Protein AF-A0A376DR69-F1 (afdb_monomer_lite)

Organism: Chryseobacterium carnipullorum (NCBI:txid1124835)

Structure (mmCIF, N/CA/C/O backbone):
data_AF-A0A376DR69-F1
#
_entry.id   AF-A0A376DR69-F1
#
loop_
_atom_site.group_PDB
_atom_site.id
_atom_site.type_symbol
_atom_site.label_atom_id
_atom_site.label_alt_id
_atom_site.label_comp_id
_atom_site.label_asym_id
_atom_site.label_entity_id
_atom_site.label_seq_id
_atom_site.pdbx_PDB_ins_code
_atom_site.Cartn_x
_atom_site.Cartn_y
_atom_site.Cartn_z
_atom_site.occupancy
_atom_site.B_iso_or_equiv
_atom_site.auth_seq_id
_atom_site.auth_comp_id
_atom_site.auth_asym_id
_atom_site.auth_atom_id
_atom_site.pdbx_PDB_model_num
ATOM 1 N N . MET A 1 1 ? -70.128 20.179 81.264 1.00 44.88 1 MET A N 1
ATOM 2 C CA . MET A 1 1 ? -70.126 19.989 79.796 1.00 44.88 1 MET A CA 1
ATOM 3 C C . MET A 1 1 ? -70.224 21.340 79.099 1.00 44.88 1 MET A C 1
ATOM 5 O O . MET A 1 1 ? -71.316 21.869 78.975 1.00 44.88 1 MET A O 1
ATOM 9 N N . LYS A 1 2 ? -69.084 21.934 78.736 1.00 44.16 2 LYS A N 1
ATOM 10 C CA . LYS A 1 2 ? -68.898 23.010 77.742 1.00 44.16 2 LYS A CA 1
ATOM 11 C C . LYS A 1 2 ? -67.389 23.284 77.696 1.00 44.16 2 LYS A C 1
ATOM 13 O O . LYS A 1 2 ? -66.774 23.325 78.756 1.00 44.16 2 LYS A O 1
ATOM 18 N N . LYS A 1 3 ? -66.844 23.474 76.489 1.00 45.09 3 LYS A N 1
ATOM 19 C CA . LYS A 1 3 ? -65.414 23.575 76.102 1.00 45.09 3 LYS A CA 1
ATOM 20 C C . LYS A 1 3 ? -64.729 22.282 75.627 1.00 45.09 3 LYS A C 1
ATOM 22 O O . LYS A 1 3 ? -63.599 22.003 75.995 1.00 45.09 3 LYS A O 1
ATOM 27 N N . ALA A 1 4 ? -65.382 21.548 74.729 1.00 47.44 4 ALA A N 1
ATOM 28 C CA . ALA A 1 4 ? -64.706 20.605 73.835 1.00 47.44 4 ALA A CA 1
ATOM 29 C C . ALA A 1 4 ? -65.210 20.819 72.401 1.00 47.44 4 ALA A C 1
ATOM 31 O O . ALA A 1 4 ? -65.941 20.001 71.864 1.00 47.44 4 ALA A O 1
ATOM 32 N N . LEU A 1 5 ? -64.904 21.981 71.818 1.00 50.78 5 LEU A N 1
ATOM 33 C CA . LEU A 1 5 ? -65.094 22.238 70.387 1.00 50.78 5 LEU A CA 1
ATOM 34 C C . LEU A 1 5 ? -64.189 23.413 69.981 1.00 50.78 5 LEU A C 1
ATOM 36 O O . LEU A 1 5 ? -64.610 24.563 70.000 1.00 50.78 5 LEU A O 1
ATOM 40 N N . SER A 1 6 ? -62.902 23.148 69.742 1.00 54.09 6 SER A N 1
ATOM 41 C CA . SER A 1 6 ? -61.994 24.130 69.110 1.00 54.09 6 SER A CA 1
ATOM 42 C C . SER A 1 6 ? -60.652 23.549 68.647 1.00 54.09 6 SER A C 1
ATOM 44 O O . SER A 1 6 ? -59.964 24.214 67.884 1.00 54.09 6 SER A O 1
ATOM 46 N N . VAL A 1 7 ? -60.279 22.323 69.025 1.00 48.12 7 VAL A N 1
ATOM 47 C CA . VAL A 1 7 ? -58.963 21.767 68.642 1.00 48.12 7 VAL A CA 1
ATOM 48 C C . VAL A 1 7 ? -59.056 20.762 67.487 1.00 48.12 7 VAL A C 1
ATOM 50 O O . VAL A 1 7 ? -58.112 20.619 66.722 1.00 48.12 7 VAL A O 1
ATOM 53 N N . LEU A 1 8 ? -60.213 20.126 67.271 1.00 46.31 8 LEU A N 1
ATOM 54 C CA . LEU A 1 8 ? -60.339 19.069 66.256 1.00 46.31 8 LEU A CA 1
ATOM 55 C C . LEU A 1 8 ? -60.443 19.596 64.810 1.00 46.31 8 LEU A C 1
ATOM 57 O O . LEU A 1 8 ? -60.149 18.865 63.876 1.00 46.31 8 LEU A O 1
ATOM 61 N N . GLY A 1 9 ? -60.834 20.861 64.617 1.00 45.78 9 GLY A N 1
ATOM 62 C CA . GLY A 1 9 ? -60.992 21.465 63.286 1.00 45.78 9 GLY A CA 1
ATOM 63 C C . GLY A 1 9 ? -59.715 22.071 62.695 1.00 45.78 9 GLY A C 1
ATOM 64 O O . GLY A 1 9 ? -59.635 22.220 61.482 1.00 45.78 9 GLY A O 1
ATOM 65 N N . LEU A 1 10 ? -58.713 22.397 63.522 1.00 42.78 10 LEU A N 1
ATOM 66 C CA . LEU A 1 10 ? -57.446 22.965 63.040 1.00 42.78 10 LEU A CA 1
ATOM 67 C C . LEU A 1 10 ? -56.419 21.881 62.675 1.00 42.78 10 LEU A C 1
ATOM 69 O O . LEU A 1 10 ? -55.609 22.086 61.783 1.00 42.78 10 LEU A O 1
ATOM 73 N N . VAL A 1 11 ? -56.498 20.704 63.305 1.00 44.91 11 VAL A N 1
ATOM 74 C CA . VAL A 1 11 ? -55.555 19.592 63.075 1.00 44.91 11 VAL A CA 1
ATOM 75 C C . VAL A 1 11 ? -55.848 18.837 61.770 1.00 44.91 11 VAL A C 1
ATOM 77 O O . VAL A 1 11 ? -54.960 18.218 61.196 1.00 44.91 11 VAL A O 1
ATOM 80 N N . ILE A 1 12 ? -57.076 18.917 61.245 1.00 46.62 12 ILE A N 1
ATOM 81 C CA . ILE A 1 12 ? -57.440 18.234 59.990 1.00 46.62 12 ILE A CA 1
ATOM 82 C C . ILE A 1 12 ? -56.953 19.012 58.753 1.00 46.62 12 ILE A C 1
ATOM 84 O O . ILE A 1 12 ? -56.760 18.411 57.701 1.00 46.62 12 ILE A O 1
ATOM 88 N N . CYS A 1 13 ? -56.670 20.316 58.865 1.00 42.88 13 CYS A N 1
ATOM 89 C CA . CYS A 1 13 ? -56.178 21.105 57.728 1.00 42.88 13 CYS A CA 1
ATOM 90 C C . CYS A 1 13 ? -54.655 20.981 57.510 1.00 42.88 13 CYS A C 1
ATOM 92 O O . CYS A 1 13 ? -54.187 21.189 56.397 1.00 42.88 13 CYS A O 1
ATOM 94 N N . GLU A 1 14 ? -53.888 20.573 58.528 1.00 43.47 14 GLU A N 1
ATOM 95 C CA . GLU A 1 14 ? -52.453 20.255 58.383 1.00 43.47 14 GLU A CA 1
ATOM 96 C C . GLU A 1 14 ? -52.201 18.810 57.917 1.00 43.47 14 GLU A C 1
ATOM 98 O O . GLU A 1 14 ? -51.089 18.474 57.528 1.00 43.47 14 GLU A O 1
ATOM 103 N N . LEU A 1 15 ? -53.241 17.964 57.869 1.00 39.88 15 LEU A N 1
ATOM 104 C CA . LEU A 1 15 ? -53.184 16.639 57.233 1.00 39.88 15 LEU A CA 1
ATOM 105 C C . LEU A 1 15 ? -53.238 16.697 55.698 1.00 39.88 15 LEU A C 1
ATOM 107 O O . LEU A 1 15 ? -53.065 15.667 55.047 1.00 39.88 15 LEU A O 1
ATOM 111 N N . LEU A 1 16 ? -53.354 17.892 55.109 1.00 41.22 16 LEU A N 1
ATOM 112 C CA . LEU A 1 16 ? -52.817 18.163 53.774 1.00 41.22 16 LEU A CA 1
ATOM 113 C C . LEU A 1 16 ? -51.294 18.305 53.880 1.00 41.22 16 LEU A C 1
ATOM 115 O O . LEU A 1 16 ? -50.711 19.318 53.494 1.00 41.22 16 LEU A O 1
ATOM 119 N N . PHE A 1 17 ? -50.641 17.277 54.426 1.00 45.56 17 PHE A N 1
ATOM 120 C CA . PHE A 1 17 ? -49.225 17.096 54.204 1.00 45.56 17 PHE A CA 1
ATOM 121 C C . PHE A 1 17 ? -49.054 17.047 52.692 1.00 45.56 17 PHE A C 1
ATOM 123 O O . PHE A 1 17 ? -49.593 16.165 52.017 1.00 45.56 17 PHE A O 1
ATOM 130 N N . SER A 1 18 ? -48.316 18.031 52.174 1.00 43.06 18 SER A N 1
ATOM 131 C CA . SER A 1 18 ? -47.441 17.825 51.031 1.00 43.06 18 SER A CA 1
ATOM 132 C C . SER A 1 18 ? -46.954 16.387 51.118 1.00 43.06 18 SER A C 1
ATOM 134 O O . SER A 1 18 ? -46.282 16.021 52.086 1.00 43.06 18 SER A O 1
ATOM 136 N N . GLN A 1 19 ? -47.379 15.541 50.179 1.00 45.00 19 GLN A N 1
ATOM 137 C CA . GLN A 1 19 ? -46.669 14.300 49.953 1.00 45.00 19 GLN A CA 1
ATOM 138 C C . GLN A 1 19 ? -45.289 14.721 49.466 1.00 45.00 19 GLN A C 1
ATOM 140 O O . GLN A 1 19 ? -45.034 14.817 48.267 1.00 45.00 19 GLN A O 1
ATOM 145 N N . ASP A 1 20 ? -44.390 14.962 50.409 1.00 47.44 20 ASP A N 1
ATOM 146 C CA . ASP A 1 20 ? -42.977 14.787 50.180 1.00 47.44 20 ASP A CA 1
ATOM 147 C C . ASP A 1 20 ? -42.827 13.284 49.958 1.00 47.44 20 ASP A C 1
ATOM 149 O O . ASP A 1 20 ? -42.539 12.535 50.885 1.00 47.44 20 ASP A O 1
ATOM 153 N N . ILE A 1 21 ? -43.144 12.805 48.751 1.00 52.94 21 ILE A N 1
ATOM 154 C CA . ILE A 1 21 ? -42.699 11.489 48.316 1.00 52.94 21 ILE A CA 1
ATOM 155 C C . ILE A 1 21 ? -41.188 11.664 48.205 1.00 52.94 21 ILE A C 1
ATOM 157 O O . ILE A 1 21 ? -40.739 12.373 47.294 1.00 52.94 21 ILE A O 1
ATOM 161 N N . PRO A 1 22 ? -40.372 11.079 49.101 1.00 52.78 22 PRO A N 1
ATOM 162 C CA . PRO A 1 22 ? -38.958 11.010 48.833 1.00 52.78 22 PRO A CA 1
ATOM 163 C C . PRO A 1 22 ? -38.845 10.101 47.613 1.00 52.78 22 PRO A C 1
ATOM 165 O O . PRO A 1 22 ? -38.953 8.879 47.716 1.00 52.78 22 PRO A O 1
ATOM 168 N N . PHE A 1 23 ? -38.687 10.689 46.428 1.00 54.19 23 PHE A N 1
ATOM 169 C CA . PHE A 1 23 ? -38.196 9.962 45.272 1.00 54.19 23 PHE A CA 1
ATOM 170 C C . PHE A 1 23 ? -36.774 9.540 45.633 1.00 54.19 23 PHE A C 1
ATOM 172 O O . PHE A 1 23 ? -35.806 10.236 45.320 1.00 54.19 23 PHE A O 1
ATOM 179 N N . ASN A 1 24 ? -36.638 8.423 46.349 1.00 57.06 24 ASN A N 1
ATOM 180 C CA . ASN A 1 24 ? -35.373 7.729 46.476 1.00 57.06 24 ASN A CA 1
ATOM 181 C C . ASN A 1 24 ? -35.037 7.267 45.065 1.00 57.06 24 ASN A C 1
ATOM 183 O O . ASN A 1 24 ? -35.495 6.233 44.590 1.00 57.06 24 ASN A O 1
ATOM 187 N N . LYS A 1 25 ? -34.286 8.119 44.364 1.00 60.59 25 LYS A N 1
ATOM 188 C CA . LYS A 1 25 ? -33.884 7.899 42.979 1.00 60.59 25 LYS A CA 1
ATOM 189 C C . LYS A 1 25 ? -33.036 6.644 42.840 1.00 60.59 25 LYS A C 1
ATOM 191 O O . LYS A 1 25 ? -32.921 6.194 41.717 1.00 60.59 25 LYS A O 1
ATOM 196 N N . LEU A 1 26 ? -32.486 6.103 43.934 1.00 63.38 26 LEU A N 1
ATOM 197 C CA . LEU A 1 26 ? -31.867 4.782 44.012 1.00 63.38 26 LEU A CA 1
ATOM 198 C C . LEU A 1 26 ? -32.821 3.777 44.671 1.00 63.38 26 LEU A C 1
ATOM 200 O O . LEU A 1 26 ? -33.221 3.969 45.821 1.00 63.38 26 LEU A O 1
ATOM 204 N N . TYR A 1 27 ? -33.100 2.676 43.979 1.00 68.06 27 TYR A N 1
ATOM 205 C CA . TYR A 1 27 ? -33.856 1.540 44.503 1.00 68.06 27 TYR A CA 1
ATOM 206 C C . TYR A 1 27 ? -32.994 0.277 44.477 1.00 68.06 27 TYR A C 1
ATOM 208 O O . TYR A 1 27 ? -32.391 -0.012 43.455 1.00 68.06 27 TYR A O 1
ATOM 216 N N . GLY A 1 28 ? -32.902 -0.461 45.585 1.00 63.44 28 GLY A N 1
ATOM 217 C CA . GLY A 1 28 ? -32.038 -1.649 45.688 1.00 63.44 28 GLY A CA 1
ATOM 218 C C . GLY A 1 28 ? -32.749 -2.990 45.492 1.00 63.44 28 GLY A C 1
ATOM 219 O O . GLY A 1 28 ? -32.093 -4.015 45.503 1.00 63.44 28 GLY A O 1
ATOM 220 N N . ASN A 1 29 ? -34.086 -3.037 45.379 1.00 69.31 29 ASN A N 1
ATOM 221 C CA . ASN A 1 29 ? -34.857 -4.299 45.337 1.00 69.31 29 ASN A CA 1
ATOM 222 C C . ASN A 1 29 ? -34.528 -5.300 46.482 1.00 69.31 29 ASN A C 1
ATOM 224 O O . ASN A 1 29 ? -34.745 -6.500 46.344 1.00 69.31 29 ASN A O 1
ATOM 228 N N . GLY A 1 30 ? -34.001 -4.833 47.622 1.00 70.31 30 GLY A N 1
ATOM 229 C CA . GLY A 1 30 ? -33.517 -5.706 48.706 1.00 70.31 30 GLY A CA 1
ATOM 230 C C . GLY A 1 30 ? -32.158 -6.370 48.438 1.00 70.31 30 GLY A C 1
ATOM 231 O O . GLY A 1 30 ? -31.684 -7.136 49.275 1.00 70.31 30 GLY A O 1
ATOM 232 N N . ASP A 1 31 ? -31.521 -6.055 47.313 1.00 61.25 31 ASP A N 1
ATOM 233 C CA . ASP A 1 31 ? -30.155 -6.427 46.977 1.00 61.25 31 ASP A CA 1
ATOM 234 C C . ASP A 1 31 ? -29.178 -5.397 47.585 1.00 61.25 31 ASP A C 1
ATOM 236 O O . ASP A 1 31 ? -29.255 -4.203 47.281 1.00 61.25 31 ASP A O 1
ATOM 240 N N . PRO A 1 32 ? -28.259 -5.817 48.471 1.00 66.69 32 PRO A N 1
ATOM 241 C CA . PRO A 1 32 ? -27.299 -4.908 49.090 1.00 66.69 32 PRO A CA 1
ATOM 242 C C . PRO A 1 32 ? -26.175 -4.453 48.141 1.00 66.69 32 PRO A C 1
ATOM 244 O O . PRO A 1 32 ? -25.386 -3.587 48.520 1.00 66.69 32 PRO A O 1
ATOM 247 N N . ILE A 1 33 ? -26.069 -5.036 46.943 1.00 54.97 33 ILE A N 1
ATOM 248 C CA . ILE A 1 33 ? -24.983 -4.813 45.977 1.00 54.97 33 ILE A CA 1
ATOM 249 C C . ILE A 1 33 ? -25.478 -4.020 44.761 1.00 54.97 33 ILE A C 1
ATOM 251 O O . ILE A 1 33 ? -24.744 -3.176 44.244 1.00 54.97 33 ILE A O 1
ATOM 255 N N . ASN A 1 34 ? -26.713 -4.255 44.315 1.00 57.25 34 ASN A N 1
ATOM 256 C CA . ASN A 1 34 ? -27.239 -3.675 43.079 1.00 57.25 34 ASN A CA 1
ATOM 257 C C . ASN A 1 34 ? -28.310 -2.610 43.354 1.00 57.25 34 ASN A C 1
ATOM 259 O O . ASN A 1 34 ? -29.336 -2.885 43.967 1.00 57.25 34 ASN A O 1
ATOM 263 N N . PHE A 1 35 ? -28.089 -1.392 42.852 1.00 65.38 35 PHE A N 1
ATOM 264 C CA . PHE A 1 35 ? -29.029 -0.276 42.962 1.00 65.38 35 PHE A CA 1
ATOM 265 C C . PHE A 1 35 ? -29.380 0.279 41.581 1.00 65.38 35 PHE A C 1
ATOM 267 O O . PHE A 1 35 ? -28.515 0.458 40.725 1.00 65.38 35 PHE A O 1
ATOM 274 N N . TYR A 1 36 ? -30.651 0.607 41.394 1.00 66.25 36 TYR A N 1
ATOM 275 C CA . TYR A 1 36 ? -31.232 1.083 40.147 1.00 66.25 36 TYR A CA 1
ATOM 276 C C . TYR A 1 36 ? -31.597 2.561 40.274 1.00 66.25 36 TYR A C 1
ATOM 278 O O . TYR A 1 36 ? -32.222 2.963 41.257 1.00 66.25 36 TYR A O 1
ATOM 286 N N . LEU A 1 37 ? -31.219 3.373 39.283 1.00 71.44 37 LEU A N 1
ATOM 287 C CA . LEU A 1 37 ? -31.645 4.768 39.183 1.00 71.44 37 LEU A CA 1
ATOM 288 C C . LEU A 1 37 ? -32.944 4.859 38.378 1.00 71.44 37 LEU A C 1
ATOM 290 O O . LEU A 1 37 ? -32.950 4.357 37.267 1.00 71.44 37 LEU A O 1
ATOM 294 N N . GLY A 1 38 ? -34.001 5.503 38.895 1.00 61.44 38 GLY A N 1
ATOM 295 C CA . GLY A 1 38 ? -35.237 5.776 38.126 1.00 61.44 38 GLY A CA 1
ATOM 296 C C . GLY A 1 38 ? -36.309 4.669 38.105 1.00 61.44 38 GLY A C 1
ATOM 297 O O . GLY A 1 38 ? -37.159 4.664 37.220 1.00 61.44 38 GLY A O 1
ATOM 298 N N . HIS A 1 39 ? -36.290 3.747 39.070 1.00 64.94 39 HIS A N 1
ATOM 299 C CA . HIS A 1 39 ? -37.219 2.612 39.155 1.00 64.94 39 HIS A CA 1
ATOM 300 C C . HIS A 1 39 ? -38.683 3.016 39.442 1.00 64.94 39 HIS A C 1
ATOM 302 O O . HIS A 1 39 ? -38.947 3.797 40.361 1.00 64.94 39 HIS A O 1
ATOM 308 N N . TYR A 1 40 ? -39.633 2.409 38.716 1.00 58.78 40 TYR A N 1
ATOM 309 C CA . TYR A 1 40 ? -41.077 2.458 39.010 1.00 58.78 40 TYR A CA 1
ATOM 310 C C . TYR A 1 40 ? -41.604 1.098 39.513 1.00 58.78 40 TYR A C 1
ATOM 312 O O . TYR A 1 40 ? -41.049 0.062 39.160 1.00 58.78 40 TYR A O 1
ATOM 320 N N . PRO A 1 41 ? -42.697 1.055 40.301 1.00 61.53 41 PRO A N 1
ATOM 321 C CA . PRO A 1 41 ? -43.249 -0.185 40.856 1.00 61.53 41 PRO A CA 1
ATOM 322 C C . PRO A 1 41 ? -44.156 -0.929 39.853 1.00 61.53 41 PRO A C 1
ATOM 324 O O . PRO A 1 41 ? -45.267 -1.338 40.192 1.00 61.53 41 PRO A O 1
ATOM 327 N N . VAL A 1 42 ? -43.718 -1.082 38.601 1.00 60.97 42 VAL A N 1
ATOM 328 C CA . VAL A 1 42 ? -44.386 -1.922 37.594 1.00 60.97 42 VAL A CA 1
ATOM 329 C C . VAL A 1 42 ? -43.390 -2.931 37.019 1.00 60.97 42 VAL A C 1
ATOM 331 O O . VAL A 1 42 ? -42.181 -2.728 37.038 1.00 60.97 42 VAL A O 1
ATOM 334 N N . SER A 1 43 ? -43.874 -4.077 36.543 1.00 54.78 43 SER A N 1
ATOM 335 C CA . SER A 1 43 ? -42.981 -5.113 36.013 1.00 54.78 43 SER A CA 1
ATOM 336 C C . SER A 1 43 ? -42.249 -4.601 34.765 1.00 54.78 43 SER A C 1
ATOM 338 O O . SER A 1 43 ? -42.892 -4.157 33.815 1.00 54.78 43 SER A O 1
ATOM 340 N N . GLY A 1 44 ? -40.912 -4.651 34.777 1.00 54.97 44 GLY A N 1
ATOM 341 C CA . GLY A 1 44 ? -40.062 -4.237 33.655 1.00 54.97 44 GLY A CA 1
ATOM 342 C C . GLY A 1 44 ? -39.642 -2.760 33.629 1.00 54.97 44 GLY A C 1
ATOM 343 O O . GLY A 1 44 ? -39.057 -2.341 32.635 1.00 54.97 44 GLY A O 1
ATOM 344 N N . SER A 1 45 ? -39.903 -1.966 34.676 1.00 53.41 45 SER A N 1
ATOM 345 C CA . SER A 1 45 ? -39.544 -0.532 34.726 1.00 53.41 45 SER A CA 1
ATOM 346 C C . SER A 1 45 ? -38.212 -0.205 35.411 1.00 53.41 45 SER A C 1
ATOM 348 O O . SER A 1 45 ? -38.063 0.864 36.006 1.00 53.41 45 SER A O 1
ATOM 350 N 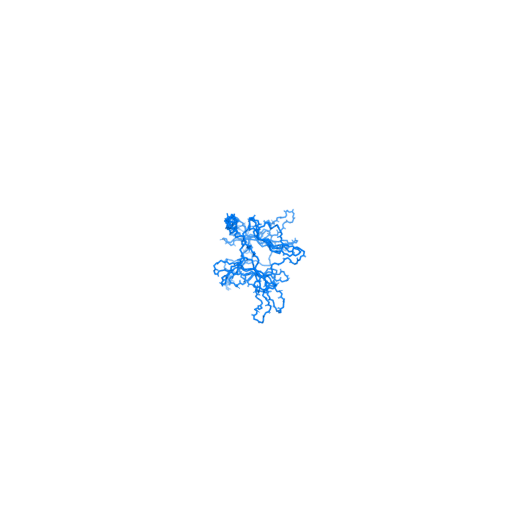N . ASP A 1 46 ? -37.234 -1.101 35.324 1.00 58.84 46 ASP A N 1
ATOM 351 C CA . ASP A 1 46 ? -35.855 -0.775 35.689 1.00 58.84 46 ASP A CA 1
ATOM 352 C C . ASP A 1 46 ? -35.220 0.035 34.542 1.00 58.84 46 ASP A C 1
ATOM 354 O O . ASP A 1 46 ? -35.030 -0.500 33.449 1.00 58.84 46 ASP A O 1
ATOM 358 N N . GLY A 1 47 ? -34.901 1.323 34.741 1.00 58.12 47 GLY A N 1
ATOM 359 C CA . GLY A 1 47 ? -34.337 2.150 33.662 1.00 58.12 47 GLY A CA 1
ATOM 360 C C . GLY A 1 47 ? -33.563 3.396 34.108 1.00 58.12 47 GLY A C 1
ATOM 361 O O . GLY A 1 47 ? -34.114 4.260 34.778 1.00 58.12 47 GLY A O 1
ATOM 362 N N . LEU A 1 48 ? -32.300 3.516 33.668 1.00 63.25 48 LEU A N 1
ATOM 363 C CA . LEU A 1 48 ? -31.436 4.700 33.818 1.00 63.25 48 LEU A CA 1
ATOM 364 C C . LEU A 1 48 ? -31.789 5.776 32.768 1.00 63.25 48 LEU A C 1
ATOM 366 O O . LEU A 1 48 ? -31.583 5.533 31.581 1.00 63.25 48 LEU A O 1
ATOM 370 N N . ASP A 1 49 ? -32.224 6.973 33.188 1.00 53.19 49 ASP A N 1
ATOM 371 C CA . ASP A 1 49 ? -32.478 8.125 32.295 1.00 53.19 49 ASP A CA 1
ATOM 372 C C . ASP A 1 49 ? -31.556 9.319 32.629 1.00 53.19 49 ASP A C 1
ATOM 374 O O . ASP A 1 49 ? -31.592 9.864 33.738 1.00 53.19 49 ASP A O 1
ATOM 378 N N . ILE A 1 50 ? -30.681 9.705 31.688 1.00 62.41 50 ILE A N 1
ATOM 379 C CA . ILE A 1 50 ? -29.601 10.683 31.905 1.00 62.41 50 ILE A CA 1
ATOM 380 C C . ILE A 1 50 ? -29.892 11.997 31.170 1.00 62.41 50 ILE A C 1
ATOM 382 O O . ILE A 1 50 ? -29.563 12.154 29.997 1.00 62.41 50 ILE A O 1
ATOM 386 N N . ASN A 1 51 ? -30.430 12.977 31.902 1.00 51.00 51 ASN A N 1
ATOM 387 C CA . ASN A 1 51 ? -30.653 14.350 31.442 1.00 51.00 51 ASN A CA 1
ATOM 388 C C . ASN A 1 51 ? -29.869 15.338 32.323 1.00 51.00 51 ASN A C 1
ATOM 390 O O . ASN A 1 51 ? -30.257 15.606 33.460 1.00 51.00 51 ASN A O 1
ATOM 394 N N . TRP A 1 52 ? -28.764 15.896 31.816 1.00 44.53 52 TRP A N 1
ATOM 395 C CA . TRP A 1 52 ? -28.046 17.000 32.469 1.00 44.53 52 TRP A CA 1
ATOM 396 C C . TRP A 1 52 ? -27.459 17.954 31.415 1.00 44.53 52 TRP A C 1
ATOM 398 O O . TRP A 1 52 ? -26.748 17.511 30.510 1.00 44.53 52 TRP A O 1
ATOM 408 N N . TYR A 1 53 ? -27.714 19.263 31.560 1.00 48.28 53 TYR A N 1
ATOM 409 C CA . TYR A 1 53 ? -27.127 20.387 30.796 1.00 48.28 53 TYR A CA 1
ATOM 410 C C . TYR A 1 53 ? -25.609 20.530 31.079 1.00 48.28 53 TYR A C 1
ATOM 412 O O . TYR A 1 53 ? -25.150 21.529 31.615 1.00 48.28 53 TYR A O 1
ATOM 420 N N . GLY A 1 54 ? -24.842 19.462 30.855 1.00 58.38 54 GLY A N 1
ATOM 421 C CA . GLY A 1 54 ? -23.462 19.301 31.344 1.00 58.38 54 GLY A CA 1
ATOM 422 C C . GLY A 1 54 ? -22.857 17.912 31.080 1.00 58.38 54 GLY A C 1
ATOM 423 O O . GLY A 1 54 ? -21.646 17.745 31.241 1.00 58.38 54 GLY A O 1
ATOM 424 N N . GLY A 1 55 ? -23.660 16.933 30.628 1.00 66.69 55 GLY A N 1
ATOM 425 C CA . GLY A 1 55 ? -23.182 15.638 30.133 1.00 66.69 55 GLY A CA 1
ATOM 426 C C . GLY A 1 55 ? -23.309 14.444 31.095 1.00 66.69 55 GLY A C 1
ATOM 427 O O . GLY A 1 55 ? -23.885 14.546 32.174 1.00 66.69 55 GLY A O 1
ATOM 428 N N . VAL A 1 56 ? -22.751 13.298 30.694 1.00 81.31 56 VAL A N 1
ATOM 429 C CA . VAL A 1 56 ? -22.724 12.021 31.437 1.00 81.31 56 VAL A CA 1
ATOM 430 C C . VAL A 1 56 ? -21.282 11.665 31.772 1.00 81.31 56 VAL A C 1
ATOM 432 O O . VAL A 1 56 ? -20.428 11.769 30.897 1.00 81.31 56 VAL A O 1
ATOM 435 N N . ARG A 1 57 ? -20.977 11.214 32.998 1.00 75.38 57 ARG A N 1
ATOM 436 C CA . ARG A 1 57 ? -19.622 10.764 33.373 1.00 75.38 57 ARG A CA 1
ATOM 437 C C . ARG A 1 57 ? -19.655 9.482 34.198 1.00 75.38 57 ARG A C 1
ATOM 439 O O . ARG A 1 57 ? -20.257 9.455 35.265 1.00 75.38 57 ARG A O 1
ATOM 446 N N . LEU A 1 58 ? -18.921 8.472 33.748 1.00 84.88 58 LEU A N 1
ATOM 447 C CA . LEU A 1 58 ? -18.595 7.262 34.498 1.00 84.88 58 LEU A CA 1
ATOM 448 C C . LEU A 1 58 ? -17.144 7.382 34.978 1.00 84.88 58 LEU A C 1
ATOM 450 O O . LEU A 1 58 ? -16.224 7.555 34.170 1.00 84.88 58 LEU A O 1
ATOM 454 N N . ARG A 1 59 ? -16.931 7.359 36.297 1.00 76.19 59 ARG A N 1
ATOM 455 C CA . ARG A 1 59 ? -15.628 7.633 36.924 1.00 76.19 59 ARG A CA 1
ATOM 456 C C . ARG A 1 59 ? -15.227 6.512 37.872 1.00 76.19 59 ARG A C 1
ATOM 458 O O . ARG A 1 59 ? -16.078 5.883 38.491 1.00 76.19 59 ARG A O 1
ATOM 465 N N . THR A 1 60 ? -13.926 6.316 38.006 1.00 75.75 60 THR A N 1
ATOM 466 C CA . THR A 1 60 ? -13.300 5.499 39.048 1.00 75.75 60 THR A CA 1
ATOM 467 C C . THR A 1 60 ? -12.617 6.420 40.063 1.00 75.75 60 THR A C 1
ATOM 469 O O . THR A 1 60 ? -12.531 7.635 39.856 1.00 75.75 60 THR A O 1
ATOM 472 N N . SER A 1 61 ? -12.066 5.853 41.140 1.00 75.56 61 SER A N 1
ATOM 473 C CA . SER A 1 61 ? -11.194 6.591 42.070 1.00 75.56 61 SER A CA 1
ATOM 474 C C . SER A 1 61 ? -9.959 7.197 41.388 1.00 75.56 61 SER A C 1
ATOM 476 O O . SER A 1 61 ? -9.374 8.139 41.913 1.00 75.56 61 SER A O 1
ATOM 478 N N . THR A 1 62 ? -9.579 6.686 40.213 1.00 72.19 62 THR A N 1
ATOM 479 C CA . THR A 1 62 ? -8.390 7.094 39.459 1.00 72.19 62 THR A CA 1
ATOM 480 C C . THR A 1 62 ? -8.674 8.079 38.320 1.00 72.19 62 THR A C 1
ATOM 482 O O . THR A 1 62 ? -7.726 8.632 37.768 1.00 72.19 62 THR A O 1
ATOM 485 N N . GLY A 1 63 ? -9.937 8.355 37.959 1.00 71.12 63 GLY A N 1
ATOM 486 C CA . GLY A 1 63 ? -10.242 9.303 36.879 1.00 71.12 63 GLY A CA 1
ATOM 487 C C . GLY A 1 63 ? -11.580 9.098 36.165 1.00 71.12 63 GLY A C 1
ATOM 488 O O . GLY A 1 63 ? -12.478 8.418 36.653 1.00 71.12 63 GLY A O 1
ATOM 489 N N . VAL A 1 64 ? -11.747 9.751 35.007 1.00 78.94 64 VAL A N 1
ATOM 490 C CA . VAL A 1 64 ? -12.912 9.549 34.123 1.00 78.94 64 VAL A CA 1
ATOM 491 C C . VAL A 1 64 ? -12.639 8.349 33.220 1.00 78.94 64 VAL A C 1
ATOM 493 O O . VAL A 1 64 ? -11.685 8.385 32.451 1.00 78.94 64 VAL A O 1
ATOM 496 N N . GLY A 1 65 ? -13.481 7.316 33.294 1.00 82.94 65 GLY A N 1
ATOM 497 C CA . GLY A 1 65 ? -13.420 6.168 32.387 1.00 82.94 65 GLY A CA 1
ATOM 498 C C . GLY A 1 65 ? -14.114 6.470 31.059 1.00 82.94 65 GLY A C 1
ATOM 499 O O . GLY A 1 65 ? -13.500 6.359 30.004 1.00 82.94 65 GLY A O 1
ATOM 500 N N . PHE A 1 66 ? -15.363 6.935 31.121 1.00 91.00 66 PHE A N 1
ATOM 501 C CA . PHE A 1 66 ? -16.168 7.337 29.963 1.00 91.00 66 PHE A CA 1
ATOM 502 C C . PHE A 1 66 ? -16.937 8.621 30.278 1.00 91.00 66 PHE A C 1
ATOM 504 O O . PHE A 1 66 ? -17.451 8.778 31.388 1.00 91.00 66 PHE A O 1
ATOM 511 N N . GLN A 1 67 ? -17.070 9.524 29.309 1.00 88.56 67 GLN A N 1
ATOM 512 C CA . GLN A 1 67 ? -17.975 10.660 29.419 1.00 88.56 67 GLN A CA 1
ATOM 513 C C . GLN A 1 67 ? -18.564 11.126 28.087 1.00 88.56 67 GLN A C 1
ATOM 515 O O . GLN A 1 67 ? -17.913 11.034 27.056 1.00 88.56 67 GLN A O 1
ATOM 520 N N . LEU A 1 68 ? -19.759 11.709 28.142 1.00 89.75 68 LEU A N 1
ATOM 521 C CA . LEU A 1 68 ? -20.383 12.508 27.087 1.00 89.75 68 LEU A CA 1
ATOM 522 C C . LEU A 1 68 ? -20.478 13.949 27.594 1.00 89.75 68 LEU A C 1
ATOM 524 O O . LEU A 1 68 ? -21.031 14.158 28.667 1.00 89.75 68 LEU A O 1
ATOM 528 N N . THR A 1 69 ? -19.945 14.936 26.879 1.00 84.75 69 THR A N 1
ATOM 529 C CA . THR A 1 69 ? -20.014 16.352 27.289 1.00 84.75 69 THR A CA 1
ATOM 530 C C . THR A 1 69 ? -21.302 17.029 26.820 1.00 84.75 69 THR A C 1
ATOM 532 O O . THR A 1 69 ? -21.997 16.522 25.943 1.00 84.75 69 THR A O 1
ATOM 535 N N . GLU A 1 70 ? -21.599 18.217 27.353 1.00 82.38 70 GLU A N 1
ATOM 536 C CA . GLU A 1 70 ? -22.753 19.034 26.933 1.00 82.38 70 GLU A CA 1
ATOM 537 C C . GLU A 1 70 ? -22.737 19.428 25.450 1.00 82.38 70 GLU A C 1
ATOM 539 O O . GLU A 1 70 ? -23.785 19.556 24.829 1.00 82.38 70 GLU A O 1
ATOM 544 N N . ILE A 1 71 ? -21.547 19.559 24.856 1.00 83.75 71 ILE A N 1
ATOM 545 C CA . ILE A 1 71 ? -21.369 19.835 23.423 1.00 83.75 71 ILE A CA 1
ATOM 546 C C . ILE A 1 71 ? -21.391 18.555 22.565 1.00 83.75 71 ILE A C 1
ATOM 548 O O . ILE A 1 71 ? -21.114 18.592 21.361 1.00 83.75 71 ILE A O 1
ATOM 552 N N . GLY A 1 72 ? -21.696 17.407 23.178 1.00 85.62 72 GLY A N 1
ATOM 553 C CA . GLY A 1 72 ? -21.857 16.117 22.513 1.00 85.62 72 GLY A CA 1
ATOM 554 C C . GLY A 1 72 ? -20.550 15.414 22.146 1.00 85.62 72 GLY A C 1
ATOM 555 O O . GLY A 1 72 ? -20.537 14.646 21.188 1.00 85.62 72 GLY A O 1
ATOM 556 N N . ASN A 1 73 ? -19.445 15.697 22.842 1.00 92.06 73 ASN A N 1
ATOM 557 C CA . ASN A 1 73 ? -18.189 14.973 22.637 1.00 92.06 73 ASN A CA 1
ATOM 558 C C . ASN A 1 73 ? -18.125 13.763 23.573 1.00 92.06 73 ASN A C 1
ATOM 560 O O . ASN A 1 73 ? -18.343 13.906 24.776 1.00 92.06 73 ASN A O 1
ATOM 564 N N . VAL A 1 74 ? -17.782 12.595 23.038 1.00 94.81 74 VAL A N 1
ATOM 565 C CA . VAL A 1 74 ? -17.540 11.377 23.813 1.00 94.81 74 VAL A CA 1
ATOM 566 C C . VAL A 1 74 ? -16.048 11.260 24.116 1.00 94.81 74 VAL A C 1
ATOM 568 O O . VAL A 1 74 ? -15.225 11.256 23.206 1.00 94.81 74 VAL A O 1
ATOM 571 N N . GLY A 1 75 ? -15.699 11.169 25.395 1.00 93.00 75 GLY A N 1
ATOM 572 C CA . GLY A 1 75 ? -14.345 10.954 25.886 1.00 93.00 75 GLY A CA 1
ATOM 573 C C . GLY A 1 75 ? -14.202 9.594 26.564 1.00 93.00 75 GLY A C 1
ATOM 574 O O . GLY A 1 75 ? -15.011 9.263 27.429 1.00 93.00 75 GLY A O 1
ATOM 575 N N . ILE A 1 76 ? -13.156 8.837 26.241 1.00 92.94 76 ILE A N 1
ATOM 576 C CA . ILE A 1 76 ? -12.735 7.644 26.995 1.00 92.94 76 ILE A CA 1
ATOM 577 C C . ILE A 1 76 ? -11.355 7.932 27.583 1.00 92.94 76 ILE A C 1
ATOM 579 O O . ILE A 1 76 ? -10.456 8.345 26.858 1.00 92.94 76 ILE A O 1
ATOM 583 N N . GLY A 1 77 ? -11.194 7.796 28.900 1.00 89.44 77 GLY A N 1
ATOM 584 C CA . GLY A 1 77 ? -9.931 8.104 29.589 1.00 89.44 77 GLY A CA 1
ATOM 585 C C . GLY A 1 77 ? -9.530 9.592 29.601 1.00 89.44 77 GLY A C 1
ATOM 586 O O . GLY A 1 77 ? -8.438 9.939 30.045 1.00 89.44 77 GLY A O 1
ATOM 587 N N . THR A 1 78 ? -10.394 10.505 29.133 1.00 88.62 78 THR A N 1
ATOM 588 C CA . THR A 1 78 ? -10.164 11.963 29.145 1.00 88.62 78 THR A CA 1
ATOM 589 C C . THR A 1 78 ? -11.344 12.723 29.736 1.00 88.62 78 THR A C 1
ATOM 591 O O . THR A 1 78 ? -12.500 12.428 29.433 1.00 88.62 78 THR A O 1
ATOM 594 N N . SER A 1 79 ? -11.053 13.743 30.552 1.00 85.75 79 SER A N 1
ATOM 595 C CA . SER A 1 79 ? -12.040 14.688 31.088 1.00 85.75 79 SER A CA 1
ATOM 596 C C . SER A 1 79 ? -12.312 15.885 30.160 1.00 85.75 79 SER A C 1
ATOM 598 O O . SER A 1 79 ? -13.282 16.609 30.393 1.00 85.75 79 SER A O 1
ATOM 600 N N . THR A 1 80 ? -11.544 16.061 29.080 1.00 89.38 80 THR A N 1
ATOM 601 C CA . THR A 1 80 ? -11.632 17.210 28.157 1.00 89.38 80 THR A CA 1
ATOM 602 C C . THR A 1 80 ? -11.530 16.789 26.676 1.00 89.38 80 THR A C 1
ATOM 604 O O . THR A 1 80 ? -10.566 17.149 25.999 1.00 89.38 80 THR A O 1
ATOM 607 N N . PRO A 1 81 ? -12.501 16.017 26.142 1.00 93.56 81 PRO A N 1
ATOM 608 C CA . PRO A 1 81 ? -12.469 15.525 24.769 1.00 93.56 81 PRO A CA 1
ATOM 609 C C . PRO A 1 81 ? -12.499 16.681 23.765 1.00 93.56 81 PRO A C 1
ATOM 611 O O . PRO A 1 81 ? -13.406 17.523 23.795 1.00 93.56 81 PRO A O 1
ATOM 614 N N . LYS A 1 82 ? -11.514 16.716 22.863 1.00 94.31 82 LYS A N 1
ATOM 615 C CA . LYS A 1 82 ? -11.340 17.799 21.877 1.00 94.31 82 LYS A CA 1
ATOM 616 C C . LYS A 1 82 ? -12.129 17.578 20.586 1.00 94.31 82 LYS A C 1
ATOM 618 O O . LYS A 1 82 ? -12.358 18.525 19.840 1.00 94.31 82 LYS A O 1
ATOM 623 N N . THR A 1 83 ? -12.546 16.345 20.324 1.00 94.88 83 THR A N 1
ATOM 624 C CA . THR A 1 83 ? -13.299 15.929 19.133 1.00 94.88 83 THR A CA 1
ATOM 625 C C . THR A 1 83 ? -14.542 15.135 19.541 1.00 94.88 83 THR A C 1
ATOM 627 O O . THR A 1 83 ? -14.749 14.846 20.720 1.00 94.88 83 THR A O 1
ATOM 630 N N . LYS A 1 84 ? -15.398 14.783 18.571 1.00 94.69 84 LYS A N 1
ATOM 631 C CA . LYS A 1 84 ? -16.654 14.059 18.838 1.00 94.69 84 LYS A CA 1
ATOM 632 C C . LYS A 1 84 ? -16.449 12.690 19.487 1.00 94.69 84 LYS A C 1
ATOM 634 O O . LYS A 1 84 ? -17.307 12.267 20.253 1.00 94.69 84 LYS A O 1
ATOM 639 N N . PHE A 1 85 ? -15.318 12.046 19.222 1.00 94.62 85 PHE A N 1
ATOM 640 C CA . PHE A 1 85 ? -14.877 10.834 19.899 1.00 94.62 85 PHE A CA 1
ATOM 641 C C . PHE A 1 85 ? -13.373 10.946 20.168 1.00 94.62 85 PHE A C 1
ATOM 643 O O . PHE A 1 85 ? -12.582 10.999 19.226 1.00 94.62 85 PHE A O 1
ATOM 650 N N . ASP A 1 86 ? -12.998 11.035 21.442 1.00 93.44 86 ASP A N 1
ATOM 651 C CA . ASP A 1 86 ? -11.625 11.248 21.904 1.00 93.44 86 ASP A CA 1
ATOM 652 C C . ASP A 1 86 ? -11.257 10.170 22.934 1.00 93.44 86 ASP A C 1
ATOM 654 O O . ASP A 1 86 ? -11.891 10.051 23.985 1.00 93.44 86 ASP A O 1
ATOM 658 N N . VAL A 1 87 ? -10.245 9.360 22.628 1.00 92.88 87 VAL A N 1
ATOM 659 C CA . VAL A 1 87 ? -9.754 8.296 23.510 1.00 92.88 87 VAL A CA 1
ATOM 660 C C . VAL A 1 87 ? -8.354 8.667 23.980 1.00 92.88 87 VAL A C 1
ATOM 662 O O . VAL A 1 87 ? -7.414 8.721 23.188 1.00 92.88 87 VAL A O 1
ATOM 665 N N . ASN A 1 88 ? -8.205 8.899 25.281 1.00 89.19 88 ASN A N 1
ATOM 666 C CA . ASN A 1 88 ? -6.928 9.171 25.919 1.00 89.19 88 ASN A CA 1
ATOM 667 C C . ASN A 1 88 ? -6.475 7.953 26.724 1.00 89.19 88 ASN A C 1
ATOM 669 O O . ASN A 1 88 ? -7.107 7.557 27.698 1.00 89.19 88 ASN A O 1
ATOM 673 N N . PHE A 1 89 ? -5.344 7.392 26.319 1.00 88.88 89 PHE A N 1
ATOM 674 C CA . PHE A 1 89 ? -4.749 6.201 26.923 1.00 88.88 89 PHE A CA 1
ATOM 675 C C . PHE A 1 89 ? -3.797 6.514 28.090 1.00 88.88 89 PHE A C 1
ATOM 677 O O . PHE A 1 89 ? -3.266 5.602 28.716 1.00 88.88 89 PHE A O 1
ATOM 684 N N . GLY A 1 90 ? -3.536 7.792 28.389 1.00 84.19 90 GLY A N 1
ATOM 685 C CA . GLY A 1 90 ? -2.548 8.175 29.398 1.00 84.19 90 GLY A CA 1
ATOM 686 C C . GLY A 1 90 ? -1.147 7.633 29.074 1.00 84.19 90 GLY A C 1
ATOM 687 O O . GLY A 1 90 ? -0.642 7.836 27.966 1.00 84.19 90 GLY A O 1
ATOM 688 N N . ASN A 1 91 ? -0.536 6.953 30.052 1.00 83.00 91 ASN A N 1
ATOM 689 C CA . ASN A 1 91 ? 0.783 6.312 29.942 1.00 83.00 91 ASN A CA 1
ATOM 690 C C . ASN A 1 91 ? 0.713 4.810 29.590 1.00 83.00 91 ASN A C 1
ATOM 692 O O . ASN A 1 91 ? 1.749 4.151 29.581 1.00 83.00 91 ASN A O 1
ATOM 696 N N . GLU A 1 92 ? -0.478 4.278 29.312 1.00 78.56 92 GLU A N 1
ATOM 697 C CA . GLU A 1 92 ? -0.698 2.871 28.957 1.00 78.56 92 GLU A CA 1
ATOM 698 C C . GLU A 1 92 ? -0.556 2.628 27.441 1.00 78.56 92 GLU A C 1
ATOM 700 O O . GLU A 1 92 ? -0.366 3.559 26.646 1.00 78.56 92 GLU A O 1
ATOM 705 N N . GLU A 1 93 ? -0.676 1.362 27.023 1.00 70.62 93 GLU A N 1
ATOM 706 C CA . GLU A 1 93 ? -0.756 0.980 25.609 1.00 70.62 93 GLU A CA 1
ATOM 707 C C . GLU A 1 93 ? -1.863 1.762 24.882 1.00 70.62 93 GLU A C 1
ATOM 709 O O . GLU A 1 93 ? -3.041 1.733 25.245 1.00 70.62 93 GLU A O 1
ATOM 714 N N . LYS A 1 94 ? -1.482 2.463 23.809 1.00 80.69 94 LYS A N 1
ATOM 715 C CA . LYS A 1 94 ? -2.354 3.402 23.094 1.00 80.69 94 LYS A CA 1
ATOM 716 C C . LYS A 1 94 ? -3.172 2.728 21.994 1.00 80.69 94 LYS A C 1
ATOM 718 O O . LYS A 1 94 ? -3.013 3.065 20.822 1.00 80.69 94 LYS A O 1
ATOM 723 N N . ALA A 1 95 ? -3.996 1.741 22.345 1.00 74.50 95 ALA A N 1
ATOM 724 C CA . ALA A 1 95 ? -4.714 0.933 21.360 1.00 74.50 95 ALA A CA 1
ATOM 725 C C . ALA A 1 95 ? -6.224 0.847 21.619 1.00 74.50 95 ALA A C 1
ATOM 727 O O . ALA A 1 95 ? -6.670 0.425 22.684 1.00 74.50 95 ALA A O 1
ATOM 728 N N . ILE A 1 96 ? -7.020 1.139 20.586 1.00 86.06 96 ILE A N 1
ATOM 729 C CA . ILE A 1 96 ? -8.372 0.580 20.468 1.00 86.06 96 ILE A CA 1
ATOM 730 C C . ILE A 1 96 ? -8.193 -0.827 19.904 1.00 86.06 96 ILE A C 1
ATOM 732 O O . ILE A 1 96 ? -7.846 -0.995 18.735 1.00 86.06 96 ILE A O 1
ATOM 736 N N . ARG A 1 97 ? -8.356 -1.844 20.752 1.00 77.00 97 ARG A N 1
ATOM 737 C CA . ARG A 1 97 ? -8.140 -3.233 20.350 1.00 77.00 97 ARG A CA 1
ATOM 738 C C . ARG A 1 97 ? -9.418 -3.816 19.753 1.00 77.00 97 ARG A C 1
ATOM 740 O O . ARG A 1 97 ? -10.377 -4.088 20.466 1.00 77.00 97 ARG A O 1
ATOM 747 N N . PHE A 1 98 ? -9.374 -4.093 18.458 1.00 80.69 98 PHE A N 1
ATOM 748 C CA . PHE A 1 98 ? -10.226 -5.092 17.822 1.00 80.69 98 PHE A CA 1
ATOM 749 C C . PHE A 1 98 ? -9.463 -6.419 17.906 1.00 80.69 98 PHE A C 1
ATOM 751 O O . PHE A 1 98 ? -8.266 -6.462 17.611 1.00 80.69 98 PHE A O 1
ATOM 758 N N . PHE A 1 99 ? -10.071 -7.494 18.397 1.00 70.00 99 PHE A N 1
ATOM 759 C CA . PHE A 1 99 ? -9.366 -8.766 18.570 1.00 70.00 99 PHE A CA 1
ATOM 760 C C . PHE A 1 99 ? -10.321 -9.934 18.410 1.00 70.00 99 PHE A C 1
ATOM 762 O O . PHE A 1 99 ? -11.332 -10.014 19.105 1.00 70.00 99 PHE A O 1
ATOM 769 N N . GLN A 1 100 ? -9.954 -10.856 17.527 1.00 73.38 100 GLN A N 1
ATOM 770 C CA . GLN A 1 100 ? -10.546 -12.178 17.465 1.00 73.38 100 GLN A CA 1
ATOM 771 C C . GLN A 1 100 ? -9.548 -13.160 18.097 1.00 73.38 100 GLN A C 1
ATOM 773 O O . GLN A 1 100 ? -8.444 -13.308 17.564 1.00 73.38 100 GLN A O 1
ATOM 778 N N . PRO A 1 101 ? -9.884 -13.809 19.229 1.00 69.69 101 PRO A N 1
ATOM 779 C CA . PRO A 1 101 ? -8.998 -14.780 19.860 1.00 69.69 101 PRO A CA 1
ATOM 780 C C . PRO A 1 101 ? -8.680 -15.925 18.909 1.00 69.69 101 PRO A C 1
ATOM 782 O O . PRO A 1 101 ? -9.511 -16.289 18.074 1.00 69.69 101 PRO A O 1
ATOM 785 N N . PHE A 1 102 ? -7.483 -16.502 19.048 1.00 69.06 102 PHE A N 1
ATOM 786 C CA . PHE A 1 102 ? -7.133 -17.713 18.319 1.00 69.06 102 PHE A CA 1
ATOM 787 C C . PHE A 1 102 ? -8.180 -18.799 18.592 1.00 69.06 102 PHE A C 1
ATOM 789 O O . PHE A 1 102 ? -8.402 -19.208 19.730 1.00 69.06 102 PHE A O 1
ATOM 796 N N . ALA A 1 103 ? -8.816 -19.261 17.522 1.00 68.75 103 ALA A N 1
ATOM 797 C CA . ALA A 1 103 ? -9.666 -20.435 17.506 1.00 68.75 103 ALA A CA 1
ATOM 798 C C . ALA A 1 103 ? -9.178 -21.348 16.380 1.00 68.75 103 ALA A C 1
ATOM 800 O O . ALA A 1 103 ? -8.715 -20.860 15.347 1.00 68.75 103 ALA A O 1
ATOM 801 N N . ALA A 1 104 ? -9.336 -22.665 16.537 1.00 69.69 104 ALA A N 1
ATOM 802 C CA . ALA A 1 104 ? -8.965 -23.647 15.511 1.00 69.69 104 ALA A CA 1
ATOM 803 C C . ALA A 1 104 ? -9.643 -23.397 14.143 1.00 69.69 104 ALA A C 1
ATOM 805 O O . ALA A 1 104 ? -9.179 -23.897 13.127 1.00 69.69 104 ALA A O 1
ATOM 806 N N . GLN A 1 105 ? -10.725 -22.611 14.124 1.00 70.88 105 GLN A N 1
ATOM 807 C CA . GLN A 1 105 ? -11.493 -22.233 12.936 1.00 70.88 105 GLN A CA 1
ATOM 808 C C . GLN A 1 105 ? -11.022 -20.922 12.277 1.00 70.88 105 GLN A C 1
ATOM 810 O O . GLN A 1 105 ? -11.510 -20.585 11.203 1.00 70.88 105 GLN A O 1
ATOM 815 N N . ASN A 1 106 ? -10.108 -20.154 12.887 1.00 80.25 106 ASN A N 1
ATOM 816 C CA . ASN A 1 106 ? -9.660 -18.895 12.291 1.00 80.25 106 ASN A CA 1
ATOM 817 C C . ASN A 1 106 ? -8.725 -19.183 11.107 1.00 80.25 106 ASN A C 1
ATOM 819 O O . ASN A 1 106 ? -7.676 -19.807 11.315 1.00 80.25 106 ASN A O 1
ATOM 823 N N . PRO A 1 107 ? -9.037 -18.686 9.899 1.00 85.12 107 PRO A N 1
ATOM 824 C CA . PRO A 1 107 ? -8.177 -18.903 8.751 1.00 85.12 107 PRO A CA 1
ATOM 825 C C . PRO A 1 107 ? -6.789 -18.278 8.969 1.00 85.12 107 PRO A C 1
ATOM 827 O O . PRO A 1 107 ? -6.630 -17.220 9.586 1.00 85.12 107 PRO A O 1
ATOM 830 N N . ILE A 1 108 ? -5.762 -18.996 8.514 1.00 89.69 108 ILE A N 1
ATOM 831 C CA . ILE A 1 108 ? -4.379 -18.512 8.459 1.00 89.69 108 ILE A CA 1
ATOM 832 C C . ILE A 1 108 ? -4.222 -17.684 7.186 1.00 89.69 108 ILE A C 1
ATOM 834 O O . ILE A 1 108 ? -4.920 -17.909 6.197 1.00 89.69 108 ILE A O 1
ATOM 838 N N . ASN A 1 109 ? -3.284 -16.737 7.201 1.00 91.56 109 ASN A N 1
ATOM 839 C CA . ASN A 1 109 ? -2.976 -15.874 6.065 1.00 91.56 109 ASN A CA 1
ATOM 840 C C . ASN A 1 109 ? -4.151 -14.981 5.648 1.00 91.56 109 ASN A C 1
ATOM 842 O O . ASN A 1 109 ? -4.207 -14.471 4.530 1.00 91.56 109 ASN A O 1
ATOM 846 N N . THR A 1 110 ? -5.076 -14.764 6.579 1.00 89.75 110 THR A N 1
ATOM 847 C CA . THR A 1 110 ? -6.191 -13.846 6.432 1.00 89.75 110 THR A CA 1
ATOM 848 C C . THR A 1 110 ? -6.171 -12.791 7.521 1.00 89.75 110 THR A C 1
ATOM 850 O O . THR A 1 110 ? -5.575 -12.958 8.586 1.00 89.75 110 THR A O 1
ATOM 853 N N . LEU A 1 111 ? -6.856 -11.693 7.245 1.00 90.38 111 LEU A N 1
ATOM 854 C CA . LEU A 1 111 ? -7.142 -10.667 8.220 1.00 90.38 111 LEU A CA 1
ATOM 855 C C . LEU A 1 111 ? -8.105 -11.239 9.268 1.00 90.38 111 LEU A C 1
ATOM 857 O O . LEU A 1 111 ? -9.140 -11.796 8.910 1.00 90.38 111 LEU A O 1
ATOM 861 N N . VAL A 1 112 ? -7.731 -11.139 10.543 1.00 88.19 112 VAL A N 1
ATOM 862 C CA . VAL A 1 112 ? -8.502 -11.686 11.685 1.00 88.19 112 VAL A CA 1
ATOM 863 C C . VAL A 1 112 ? -8.912 -10.613 12.691 1.00 88.19 112 VAL A C 1
ATOM 865 O O . VAL A 1 112 ? -9.616 -10.880 13.655 1.00 88.19 112 VAL A O 1
ATOM 868 N N . SER A 1 113 ? -8.440 -9.387 12.501 1.00 89.12 113 SER A N 1
ATOM 869 C CA . SER A 1 113 ? -8.871 -8.232 13.272 1.00 89.12 113 SER A CA 1
ATOM 870 C C . SER A 1 113 ? -8.665 -6.986 12.424 1.00 89.12 113 SER A C 1
ATOM 872 O O . SER A 1 113 ? -7.541 -6.719 11.989 1.00 89.12 113 SER A O 1
ATOM 874 N N . SER A 1 114 ? -9.750 -6.255 12.168 1.00 91.19 114 SER A N 1
ATOM 875 C CA . SER A 1 114 ? -9.754 -5.020 11.388 1.00 91.19 114 SER A CA 1
ATOM 876 C C . SER A 1 114 ? -10.562 -3.919 12.048 1.00 91.19 114 SER A C 1
ATOM 878 O O . SER A 1 114 ? -11.497 -4.153 12.815 1.00 91.19 114 SER A O 1
ATOM 880 N N . LEU A 1 115 ? -10.219 -2.698 11.654 1.00 93.31 115 LEU A N 1
ATOM 881 C CA . LEU A 1 115 ? -11.187 -1.624 11.543 1.00 93.31 115 LEU A CA 1
ATOM 882 C C . LEU A 1 115 ? -11.893 -1.759 10.185 1.00 93.31 115 LEU A C 1
ATOM 884 O O . LEU A 1 115 ? -11.227 -1.747 9.147 1.00 93.31 115 LEU A O 1
ATOM 888 N N . MET A 1 116 ? -13.220 -1.882 10.204 1.00 92.00 116 MET A N 1
ATOM 889 C CA . MET A 1 116 ? -14.052 -2.023 9.008 1.00 92.00 116 MET A CA 1
ATOM 890 C C . MET A 1 116 ? -14.896 -0.764 8.788 1.00 92.00 116 MET A C 1
ATOM 892 O O . MET A 1 116 ? -15.612 -0.320 9.687 1.00 92.00 116 MET A O 1
ATOM 896 N N . PHE A 1 117 ? -14.848 -0.217 7.576 1.00 94.12 117 PHE A N 1
ATOM 897 C CA . PHE A 1 117 ? -15.726 0.855 7.109 1.00 94.12 117 PHE A CA 1
ATOM 898 C C . PHE A 1 117 ? -16.765 0.266 6.161 1.00 94.12 117 PHE A C 1
ATOM 900 O O . PHE A 1 117 ? -16.401 -0.442 5.225 1.00 94.12 117 PHE A O 1
ATOM 907 N N . THR A 1 118 ? -18.046 0.555 6.380 1.00 92.75 118 THR A N 1
ATOM 908 C CA . THR A 1 118 ? -19.149 -0.041 5.612 1.00 92.75 118 THR A CA 1
ATOM 909 C C . THR A 1 118 ? -19.962 1.014 4.866 1.00 92.75 118 THR A C 1
ATOM 911 O O . THR A 1 118 ? -20.178 2.124 5.354 1.00 92.75 118 THR A O 1
ATOM 914 N N . TRP A 1 119 ? -20.424 0.657 3.667 1.00 93.88 119 TRP A N 1
ATOM 915 C CA . TRP A 1 119 ? -21.402 1.418 2.889 1.00 93.88 119 TRP A CA 1
ATOM 916 C C . TRP A 1 119 ? -22.341 0.442 2.172 1.00 93.88 119 TRP A C 1
ATOM 918 O O . TRP A 1 119 ? -21.951 -0.225 1.207 1.00 93.88 119 TRP A O 1
ATOM 928 N N . TYR A 1 120 ? -23.581 0.337 2.660 1.00 93.31 120 TYR A N 1
ATOM 929 C CA . TYR A 1 120 ? -24.510 -0.746 2.311 1.00 93.31 120 TYR A CA 1
ATOM 930 C C . TYR A 1 120 ? -23.845 -2.125 2.473 1.00 93.31 120 TYR A C 1
ATOM 932 O O . TYR A 1 120 ? -23.347 -2.444 3.548 1.00 93.31 120 TYR A O 1
ATOM 940 N N . ASN A 1 121 ? -23.813 -2.924 1.404 1.00 92.19 121 ASN A N 1
ATOM 941 C CA . ASN A 1 121 ? -23.247 -4.272 1.387 1.00 92.19 121 ASN A CA 1
ATOM 942 C C . ASN A 1 121 ? -21.746 -4.289 1.053 1.00 92.19 121 ASN A C 1
ATOM 944 O O . ASN A 1 121 ? -21.188 -5.366 0.862 1.00 92.19 121 ASN A O 1
ATOM 948 N N . ASN A 1 122 ? -21.101 -3.122 0.931 1.00 92.56 122 ASN A N 1
ATOM 949 C CA . ASN A 1 122 ? -19.667 -3.028 0.677 1.00 92.56 122 ASN A CA 1
ATOM 950 C C . ASN A 1 122 ? -18.912 -2.681 1.953 1.00 92.56 122 ASN A C 1
ATOM 952 O O . ASN A 1 122 ? -19.401 -1.912 2.788 1.00 92.56 122 ASN A O 1
ATOM 956 N N . HIS A 1 123 ? -17.691 -3.190 2.056 1.00 93.44 123 HIS A N 1
ATOM 957 C CA . HIS A 1 123 ? -16.797 -2.860 3.149 1.00 93.44 123 HIS A CA 1
ATOM 958 C C . HIS A 1 123 ? -15.343 -2.717 2.702 1.00 93.44 123 HIS A C 1
ATOM 960 O O . HIS A 1 123 ? -14.892 -3.354 1.746 1.00 93.44 123 HIS A O 1
ATOM 966 N N . ALA A 1 124 ? -14.623 -1.857 3.417 1.00 96.44 124 ALA A N 1
ATOM 967 C CA . ALA A 1 124 ? -13.181 -1.710 3.330 1.00 96.44 124 ALA A CA 1
ATOM 968 C C . ALA A 1 124 ? -12.569 -1.943 4.712 1.00 96.44 124 ALA A C 1
ATOM 970 O O . ALA A 1 124 ? -13.044 -1.391 5.707 1.00 96.44 124 ALA A O 1
ATOM 971 N N . ASP A 1 125 ? -11.505 -2.738 4.763 1.00 94.50 125 ASP A N 1
ATOM 972 C CA . ASP A 1 125 ? -10.873 -3.155 6.011 1.00 94.50 125 ASP A CA 1
ATOM 973 C C . ASP A 1 125 ? -9.402 -2.787 6.036 1.00 94.50 125 ASP A C 1
ATOM 975 O O . ASP A 1 125 ? -8.685 -2.951 5.045 1.00 94.50 125 ASP A O 1
ATOM 979 N N . MET A 1 126 ? -8.948 -2.389 7.219 1.00 95.31 126 MET A N 1
ATOM 980 C CA . MET A 1 126 ? -7.536 -2.282 7.563 1.00 95.31 126 MET A CA 1
ATOM 981 C C . MET A 1 126 ? -7.282 -3.102 8.817 1.00 95.31 126 MET A C 1
ATOM 983 O O . MET A 1 126 ? -7.943 -2.883 9.834 1.00 95.31 126 MET A O 1
ATOM 987 N N . GLY A 1 127 ? -6.342 -4.043 8.774 1.00 94.00 127 GLY A N 1
ATOM 988 C CA . GLY A 1 127 ? -6.192 -4.958 9.900 1.00 94.00 127 GLY A CA 1
ATOM 989 C C . GLY A 1 127 ? -5.014 -5.910 9.840 1.00 94.00 127 GLY A C 1
ATOM 990 O O . GLY A 1 127 ? -4.308 -6.016 8.835 1.00 94.00 127 GLY A O 1
ATOM 991 N N . ILE A 1 128 ? -4.807 -6.602 10.957 1.00 93.75 128 ILE A N 1
ATOM 992 C CA . ILE A 1 128 ? -3.706 -7.546 11.123 1.00 93.75 128 ILE A CA 1
ATOM 993 C C . ILE A 1 128 ? -4.008 -8.864 10.419 1.00 93.75 128 ILE A C 1
ATOM 995 O O . ILE A 1 128 ? -5.116 -9.403 10.490 1.00 93.75 128 ILE A O 1
ATOM 999 N N . ILE A 1 129 ? -2.980 -9.396 9.771 1.00 92.88 129 ILE A N 1
ATOM 1000 C CA . ILE A 1 129 ? -2.991 -10.695 9.116 1.00 92.88 129 ILE A CA 1
ATOM 1001 C C . ILE A 1 129 ? -2.312 -11.686 10.046 1.00 92.88 129 ILE A C 1
ATOM 1003 O O . ILE A 1 129 ? -1.158 -11.504 10.449 1.00 92.88 129 ILE A O 1
ATOM 1007 N N . ARG A 1 130 ? -3.039 -12.748 10.370 1.00 89.75 130 ARG A N 1
ATOM 1008 C CA . ARG A 1 130 ? -2.543 -13.812 11.233 1.00 89.75 130 ARG A CA 1
ATOM 1009 C C . ARG A 1 130 ? -1.750 -14.842 10.430 1.00 89.75 130 ARG A C 1
ATOM 1011 O O . ARG A 1 130 ? -2.173 -15.261 9.354 1.00 89.75 130 ARG A O 1
ATOM 1018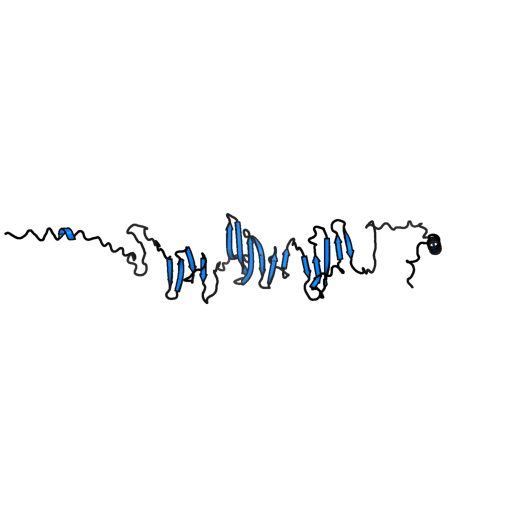 N N . GLY A 1 131 ? -0.611 -15.250 10.975 1.00 88.69 131 GLY A N 1
ATOM 1019 C CA . GLY A 1 131 ? 0.140 -16.419 10.530 1.00 88.69 131 GLY A CA 1
ATOM 1020 C C . GLY A 1 131 ? -0.194 -17.654 11.354 1.00 88.69 131 GLY A C 1
ATOM 1021 O O . GLY A 1 131 ? -1.248 -17.743 11.982 1.00 88.69 131 GLY A O 1
ATOM 1022 N N . ASP A 1 132 ? 0.723 -18.610 11.374 1.00 85.19 132 ASP A N 1
ATOM 1023 C CA . ASP A 1 132 ? 0.589 -19.773 12.244 1.00 85.19 132 ASP A CA 1
ATOM 1024 C C . ASP A 1 132 ? 0.717 -19.373 13.722 1.00 85.19 132 ASP A C 1
ATOM 1026 O O . ASP A 1 132 ? 1.493 -18.478 14.080 1.00 85.19 132 ASP A O 1
ATOM 1030 N N . SER A 1 133 ? -0.051 -20.048 14.585 1.00 82.62 133 SER A N 1
ATOM 1031 C CA . SER A 1 133 ? -0.140 -19.764 16.028 1.00 82.62 133 SER A CA 1
ATOM 1032 C C . SER A 1 133 ? -0.533 -18.301 16.322 1.00 82.62 133 SER A C 1
ATOM 1034 O O . SER A 1 133 ? -1.548 -17.844 15.781 1.00 82.62 133 SER A O 1
ATOM 1036 N N . ASP A 1 134 ? 0.243 -17.592 17.156 1.00 77.12 134 ASP A N 1
ATOM 1037 C CA . ASP A 1 134 ? 0.006 -16.211 17.614 1.00 77.12 134 ASP A CA 1
ATOM 1038 C C . ASP A 1 134 ? 0.781 -15.154 16.802 1.00 77.12 134 ASP A C 1
ATOM 1040 O O . ASP A 1 134 ? 0.884 -13.992 17.197 1.00 77.12 134 ASP A O 1
ATOM 1044 N N . ASN A 1 135 ? 1.355 -15.538 15.658 1.00 87.88 135 ASN A N 1
ATOM 1045 C CA . ASN A 1 135 ? 2.181 -14.632 14.869 1.00 87.88 135 ASN A CA 1
ATOM 1046 C C . ASN A 1 135 ? 1.336 -13.660 14.038 1.00 87.88 135 ASN A C 1
ATOM 1048 O O . ASN A 1 135 ? 0.410 -14.057 13.327 1.00 87.88 135 ASN A O 1
ATOM 1052 N N . ILE A 1 136 ? 1.728 -12.387 14.046 1.00 90.69 136 ILE A N 1
ATOM 1053 C CA . ILE A 1 136 ? 1.269 -11.398 13.066 1.00 90.69 136 ILE A CA 1
ATOM 1054 C C . ILE A 1 136 ? 2.240 -11.432 11.886 1.00 90.69 136 ILE A C 1
ATOM 1056 O O . ILE A 1 136 ? 3.433 -11.182 12.050 1.00 90.69 136 ILE A O 1
ATOM 1060 N N . ILE A 1 137 ? 1.728 -11.732 10.693 1.00 94.69 137 ILE A N 1
ATOM 1061 C CA . ILE A 1 137 ? 2.538 -11.852 9.468 1.00 94.69 137 ILE A CA 1
ATOM 1062 C C . ILE A 1 137 ? 2.294 -10.719 8.477 1.00 94.69 137 ILE A C 1
ATOM 1064 O O . ILE A 1 137 ? 2.893 -10.701 7.403 1.00 94.69 137 ILE A O 1
ATOM 1068 N N . GLY A 1 138 ? 1.429 -9.767 8.820 1.00 95.62 138 GLY A N 1
ATOM 1069 C CA . GLY A 1 138 ? 1.270 -8.573 8.014 1.00 95.62 138 GLY A CA 1
ATOM 1070 C C . GLY A 1 138 ? 0.170 -7.633 8.470 1.00 95.62 138 GLY A C 1
ATOM 1071 O O . GLY A 1 138 ? -0.598 -7.917 9.390 1.00 95.62 138 GLY A O 1
ATOM 1072 N N . LEU A 1 139 ? 0.112 -6.511 7.766 1.00 96.69 139 LEU A N 1
ATOM 1073 C CA . LEU A 1 139 ? -0.967 -5.534 7.791 1.00 96.69 139 LEU A CA 1
ATOM 1074 C C . LEU A 1 139 ? -1.594 -5.509 6.396 1.00 96.69 139 LEU A C 1
ATOM 1076 O O . LEU A 1 139 ? -0.882 -5.333 5.404 1.00 96.69 139 LEU A O 1
ATOM 1080 N N . GLY A 1 140 ? -2.905 -5.718 6.322 1.00 96.56 140 GLY A N 1
ATOM 1081 C CA . GLY A 1 140 ? -3.635 -5.858 5.066 1.00 96.56 140 GLY A CA 1
ATOM 1082 C C . GLY A 1 140 ? -4.692 -4.784 4.866 1.00 96.56 140 GLY A C 1
ATOM 1083 O O . GLY A 1 140 ? -5.311 -4.321 5.825 1.00 96.56 140 GLY A O 1
ATOM 1084 N N . PHE A 1 141 ? -4.917 -4.457 3.596 1.00 97.50 141 PHE A N 1
ATOM 1085 C CA . PHE A 1 141 ? -6.029 -3.643 3.120 1.00 97.50 141 PHE A CA 1
ATOM 1086 C C . PHE A 1 141 ? -6.937 -4.504 2.249 1.00 97.50 141 PHE A C 1
ATOM 1088 O O . PHE A 1 141 ? -6.460 -5.177 1.323 1.00 97.50 141 PHE A O 1
ATOM 1095 N N . ARG A 1 142 ? -8.238 -4.491 2.544 1.00 95.25 142 ARG A N 1
ATOM 1096 C CA . ARG A 1 142 ? -9.229 -5.314 1.840 1.00 95.25 142 ARG A CA 1
ATOM 1097 C C . ARG A 1 142 ? -10.406 -4.501 1.349 1.00 95.25 142 ARG A C 1
ATOM 1099 O O . ARG A 1 142 ? -10.761 -3.494 1.953 1.00 95.25 142 ARG A O 1
ATOM 1106 N N . PHE A 1 143 ? -11.029 -5.009 0.294 1.00 95.44 143 PHE A N 1
ATOM 1107 C CA . PHE A 1 143 ? -12.345 -4.580 -0.162 1.00 95.44 143 PHE A CA 1
ATOM 1108 C C . PHE A 1 143 ? -13.222 -5.812 -0.328 1.00 95.44 143 PHE A C 1
ATOM 1110 O O . PHE A 1 143 ? -12.843 -6.734 -1.050 1.00 95.44 143 PHE A O 1
ATOM 1117 N N . ASN A 1 144 ? -14.380 -5.823 0.330 1.00 92.81 144 ASN A N 1
ATOM 1118 C CA . ASN A 1 144 ? -15.361 -6.908 0.250 1.00 92.81 144 ASN A CA 1
ATOM 1119 C C . ASN A 1 144 ? -14.752 -8.299 0.524 1.00 92.81 144 ASN A C 1
ATOM 1121 O O . ASN A 1 144 ? -15.029 -9.262 -0.183 1.00 92.81 144 ASN A O 1
ATOM 1125 N N . GLY A 1 145 ? -13.858 -8.382 1.517 1.00 89.00 145 GLY A N 1
ATOM 1126 C CA . GLY A 1 145 ? -13.193 -9.619 1.946 1.00 89.00 145 GLY A CA 1
ATOM 1127 C C . GLY A 1 145 ? -11.904 -9.955 1.189 1.00 89.00 145 GLY A C 1
ATOM 1128 O O . GLY A 1 145 ? -11.071 -10.696 1.712 1.00 89.00 145 GLY A O 1
ATOM 1129 N N . GLU A 1 146 ? -11.685 -9.344 0.025 1.00 92.31 146 GLU A N 1
ATOM 1130 C CA . GLU A 1 146 ? -10.532 -9.597 -0.838 1.00 92.31 146 GLU A CA 1
ATOM 1131 C C . GLU A 1 146 ? -9.344 -8.700 -0.482 1.00 92.31 146 GLU A C 1
ATOM 1133 O O . GLU A 1 146 ? -9.451 -7.470 -0.468 1.00 92.31 146 GLU A O 1
ATOM 1138 N N . GLU A 1 147 ? -8.184 -9.309 -0.248 1.00 95.25 147 GLU A N 1
ATOM 1139 C CA . GLU A 1 147 ? -6.931 -8.593 -0.004 1.00 95.25 147 GLU A CA 1
ATOM 1140 C C . GLU A 1 147 ? -6.410 -7.934 -1.282 1.00 95.25 147 GLU A C 1
ATOM 1142 O O . GLU A 1 147 ? -6.310 -8.575 -2.327 1.00 95.25 147 GLU A O 1
ATOM 1147 N N . LYS A 1 148 ? -6.089 -6.636 -1.205 1.00 96.12 148 LYS A N 1
ATOM 1148 C CA . LYS A 1 148 ? -5.551 -5.865 -2.340 1.00 96.12 148 LYS A CA 1
ATOM 1149 C C . LYS A 1 148 ? -4.094 -5.483 -2.144 1.00 96.12 148 LYS A C 1
ATOM 1151 O O . LYS A 1 148 ? -3.312 -5.562 -3.089 1.00 96.12 148 LYS A O 1
ATOM 1156 N N . VAL A 1 149 ? -3.742 -5.091 -0.921 1.00 98.00 149 VAL A N 1
ATOM 1157 C CA . VAL A 1 149 ? -2.385 -4.685 -0.552 1.00 98.00 149 VAL A CA 1
ATOM 1158 C C . VAL A 1 149 ? -2.030 -5.277 0.801 1.00 98.00 149 VAL A C 1
ATOM 1160 O O . VAL A 1 149 ? -2.855 -5.297 1.720 1.00 98.00 149 VAL A O 1
ATOM 1163 N N . ARG A 1 150 ? -0.782 -5.718 0.924 1.00 97.69 150 ARG A N 1
ATOM 1164 C CA . ARG A 1 150 ? -0.208 -6.258 2.153 1.00 97.69 150 ARG A CA 1
ATOM 1165 C C . ARG A 1 150 ? 1.165 -5.658 2.413 1.00 97.69 150 ARG A C 1
ATOM 1167 O O . ARG A 1 150 ? 1.993 -5.572 1.510 1.00 97.69 150 ARG A O 1
ATOM 1174 N N . PHE A 1 151 ? 1.425 -5.365 3.680 1.00 98.38 151 PHE A N 1
ATOM 1175 C CA . PHE A 1 151 ? 2.745 -5.059 4.220 1.00 98.38 151 PHE A CA 1
ATOM 1176 C C . PHE A 1 151 ? 3.184 -6.234 5.086 1.00 98.38 151 PHE A C 1
ATOM 1178 O O . PHE A 1 151 ? 2.439 -6.637 5.981 1.00 98.38 151 PHE A O 1
ATOM 1185 N N . ILE A 1 152 ? 4.374 -6.778 4.836 1.00 97.31 152 ILE A N 1
ATOM 1186 C CA . ILE A 1 152 ? 4.927 -7.878 5.640 1.00 97.31 152 ILE A CA 1
ATOM 1187 C C . ILE A 1 152 ? 6.061 -7.392 6.563 1.00 97.31 152 ILE A C 1
ATOM 1189 O O . ILE A 1 152 ? 6.681 -6.366 6.276 1.00 97.31 152 ILE A O 1
ATOM 1193 N N . PRO A 1 153 ? 6.376 -8.113 7.662 1.00 96.31 153 PRO A N 1
ATOM 1194 C CA . PRO A 1 153 ? 7.335 -7.662 8.678 1.00 96.31 153 PRO A CA 1
ATOM 1195 C C . PRO A 1 153 ? 8.744 -7.307 8.175 1.00 96.31 153 PRO A C 1
ATOM 1197 O O . PRO A 1 153 ? 9.434 -6.521 8.815 1.00 96.31 153 PRO A O 1
ATOM 1200 N N . ASN A 1 154 ? 9.183 -7.837 7.027 1.00 95.81 154 ASN A N 1
ATOM 1201 C CA . ASN A 1 154 ? 10.488 -7.504 6.431 1.00 95.81 154 ASN A CA 1
ATOM 1202 C C . ASN A 1 154 ? 10.497 -6.163 5.650 1.00 95.81 154 ASN A C 1
ATOM 1204 O O . ASN A 1 154 ? 11.513 -5.782 5.054 1.00 95.81 154 ASN A O 1
ATOM 1208 N N . GLY A 1 155 ? 9.364 -5.453 5.632 1.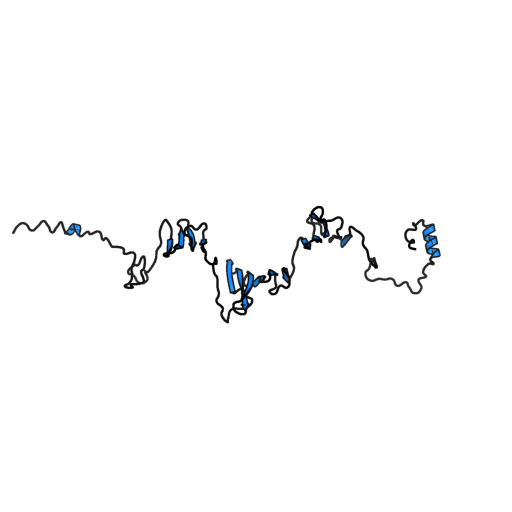00 97.56 155 GLY A N 1
ATOM 1209 C CA . GLY A 1 155 ? 9.186 -4.161 4.976 1.00 97.56 155 GLY A CA 1
ATOM 1210 C C . GLY A 1 155 ? 8.892 -4.233 3.477 1.00 97.56 155 GLY A C 1
ATOM 1211 O O . GLY A 1 155 ? 9.006 -3.209 2.809 1.00 97.56 155 GLY A O 1
ATOM 1212 N N . ASN A 1 156 ? 8.570 -5.408 2.932 1.00 98.62 156 ASN A N 1
ATOM 1213 C CA . ASN A 1 156 ? 8.095 -5.534 1.555 1.00 98.62 156 ASN A CA 1
ATOM 1214 C C . ASN A 1 156 ? 6.587 -5.253 1.464 1.00 98.62 156 ASN A C 1
ATOM 1216 O O . ASN A 1 156 ? 5.826 -5.534 2.399 1.00 98.62 156 ASN A O 1
ATOM 1220 N N . VAL A 1 157 ? 6.168 -4.745 0.307 1.00 98.69 157 VAL A N 1
ATOM 1221 C CA . VAL A 1 157 ? 4.774 -4.461 -0.038 1.00 98.69 157 VAL A CA 1
ATOM 1222 C C . VAL A 1 157 ? 4.361 -5.335 -1.216 1.00 98.69 157 VAL A C 1
ATOM 1224 O O . VAL A 1 157 ? 5.013 -5.317 -2.258 1.00 98.69 157 VAL A O 1
ATOM 1227 N N . GLY A 1 158 ? 3.280 -6.092 -1.043 1.00 98.19 158 GLY A N 1
ATOM 1228 C CA . GLY A 1 158 ? 2.658 -6.881 -2.103 1.00 98.19 158 GLY A CA 1
ATOM 1229 C C . GLY A 1 158 ? 1.367 -6.230 -2.587 1.00 98.19 158 GLY A C 1
ATOM 1230 O O . GLY A 1 158 ? 0.516 -5.877 -1.766 1.00 98.19 158 GLY A O 1
ATOM 1231 N N . ILE A 1 159 ? 1.211 -6.101 -3.905 1.00 98.31 159 ILE A N 1
ATOM 1232 C CA . ILE A 1 159 ? -0.045 -5.734 -4.572 1.00 98.31 159 ILE A CA 1
ATOM 1233 C C . ILE A 1 159 ? -0.448 -6.914 -5.456 1.00 98.31 159 ILE A C 1
ATOM 1235 O O . ILE A 1 159 ? 0.294 -7.309 -6.353 1.00 98.31 159 ILE A O 1
ATOM 1239 N N . GLY A 1 160 ? -1.597 -7.526 -5.162 1.00 95.69 160 GLY A N 1
ATOM 1240 C CA . GLY A 1 160 ? -2.033 -8.751 -5.849 1.00 95.69 160 GLY A CA 1
ATOM 1241 C C . GLY A 1 160 ? -1.223 -10.016 -5.506 1.00 95.69 160 GLY A C 1
ATOM 1242 O O . GLY A 1 160 ? -1.435 -11.056 -6.120 1.00 95.69 160 GLY A O 1
ATOM 1243 N N . THR A 1 161 ? -0.320 -9.960 -4.521 1.00 95.62 161 THR A N 1
ATOM 1244 C CA . THR A 1 161 ? 0.465 -11.105 -4.025 1.00 95.62 161 THR A CA 1
ATOM 1245 C C . THR A 1 161 ? 0.562 -11.094 -2.503 1.00 95.62 161 THR A C 1
ATOM 1247 O O . THR A 1 161 ? 0.664 -10.035 -1.882 1.00 95.62 161 THR A O 1
ATOM 1250 N N . ASN A 1 162 ? 0.554 -12.280 -1.890 1.00 94.31 162 ASN A N 1
ATOM 1251 C CA . ASN A 1 162 ? 0.695 -12.453 -0.443 1.00 94.31 162 ASN A CA 1
ATOM 1252 C C . ASN A 1 162 ? 2.129 -12.826 -0.005 1.00 94.31 162 ASN A C 1
ATOM 1254 O O . ASN A 1 162 ? 2.407 -12.842 1.199 1.00 94.31 162 ASN A O 1
ATOM 1258 N N . THR A 1 163 ? 3.035 -13.068 -0.962 1.00 94.94 163 THR A N 1
ATOM 1259 C CA . THR A 1 163 ? 4.442 -13.457 -0.747 1.00 94.94 163 THR A CA 1
ATOM 1260 C C . THR A 1 163 ? 5.413 -12.569 -1.548 1.00 94.94 163 THR A C 1
ATOM 1262 O O . THR A 1 163 ? 6.139 -13.086 -2.404 1.00 94.94 163 THR A O 1
ATOM 1265 N N . PRO A 1 164 ? 5.446 -11.243 -1.306 1.00 97.94 164 PRO A N 1
ATOM 1266 C CA . PRO A 1 164 ? 6.278 -10.323 -2.082 1.00 97.94 164 PRO A CA 1
ATOM 1267 C C . PRO A 1 164 ? 7.777 -10.628 -1.922 1.00 97.94 164 PRO A C 1
ATOM 1269 O O . PRO A 1 164 ? 8.305 -10.619 -0.803 1.00 97.94 164 PRO A O 1
ATOM 1272 N N . GLN A 1 165 ? 8.473 -10.872 -3.037 1.00 97.56 165 GLN A N 1
ATOM 1273 C CA . GLN A 1 165 ? 9.913 -11.190 -3.056 1.00 97.56 165 GLN A CA 1
ATOM 1274 C C . GLN A 1 165 ? 10.798 -9.935 -3.097 1.00 97.56 165 GLN A C 1
ATOM 1276 O O . GLN A 1 165 ? 11.958 -9.970 -2.686 1.00 97.56 165 GLN A O 1
ATOM 1281 N N . TYR A 1 166 ? 10.237 -8.810 -3.540 1.00 98.00 166 TYR A N 1
ATOM 1282 C CA . TYR A 1 166 ? 10.915 -7.518 -3.646 1.00 98.00 166 TYR A CA 1
ATOM 1283 C C . TYR A 1 166 ? 10.264 -6.473 -2.739 1.00 98.00 166 TYR A C 1
ATOM 1285 O O . TYR A 1 166 ? 9.178 -6.683 -2.200 1.00 98.00 166 TYR A O 1
ATOM 1293 N N . LYS A 1 167 ? 10.928 -5.322 -2.563 1.00 97.38 167 LYS A N 1
ATOM 1294 C CA . LYS A 1 167 ? 10.417 -4.229 -1.715 1.00 97.38 167 LYS A CA 1
ATOM 1295 C C . LYS A 1 167 ? 9.029 -3.753 -2.138 1.00 97.38 167 LYS A C 1
ATOM 1297 O O . LYS A 1 167 ? 8.203 -3.472 -1.276 1.00 97.38 167 LYS A O 1
ATOM 1302 N N . LEU A 1 168 ? 8.785 -3.720 -3.442 1.00 97.94 168 LEU A N 1
ATOM 1303 C CA . LEU A 1 168 ? 7.471 -3.586 -4.047 1.00 97.94 168 LEU A CA 1
ATOM 1304 C C . LEU A 1 168 ? 7.326 -4.725 -5.056 1.00 97.94 168 LEU A C 1
ATOM 1306 O O . LEU A 1 168 ? 8.140 -4.829 -5.971 1.00 97.94 168 LEU A O 1
ATOM 1310 N N . ASP A 1 169 ? 6.326 -5.575 -4.863 1.00 98.44 169 ASP A N 1
ATOM 1311 C CA . ASP A 1 169 ? 6.018 -6.700 -5.743 1.00 98.44 169 ASP A CA 1
ATOM 1312 C C . ASP A 1 169 ? 4.561 -6.576 -6.202 1.00 98.44 169 ASP A C 1
ATOM 1314 O O . ASP A 1 169 ? 3.641 -6.545 -5.377 1.00 98.44 169 ASP A O 1
ATOM 1318 N N . VAL A 1 170 ? 4.363 -6.429 -7.511 1.00 98.06 170 VAL A N 1
ATOM 1319 C CA . VAL A 1 170 ? 3.053 -6.211 -8.132 1.00 98.06 170 VAL A CA 1
ATOM 1320 C C . VAL A 1 170 ? 2.786 -7.361 -9.091 1.00 98.06 170 VAL A C 1
ATOM 1322 O O . VAL A 1 170 ? 3.491 -7.519 -10.086 1.00 98.06 170 VAL A O 1
ATOM 1325 N N . VAL A 1 171 ? 1.750 -8.148 -8.809 1.00 97.50 171 VAL A N 1
ATOM 1326 C CA . VAL A 1 171 ? 1.238 -9.148 -9.753 1.00 97.50 171 VAL A CA 1
ATOM 1327 C C . VAL A 1 171 ? 0.141 -8.496 -10.586 1.00 97.50 171 VAL A C 1
ATOM 1329 O O . VAL A 1 171 ? -0.965 -8.265 -10.100 1.00 97.50 171 VAL A O 1
ATOM 1332 N N . GLY A 1 172 ? 0.466 -8.188 -11.840 1.00 96.06 172 GLY A N 1
ATOM 1333 C CA . GLY A 1 172 ? -0.395 -7.463 -12.774 1.00 96.06 172 GLY A CA 1
ATOM 1334 C C . GLY A 1 172 ? 0.319 -6.251 -13.369 1.00 96.06 172 GLY A C 1
ATOM 1335 O O . GLY A 1 172 ? 1.543 -6.146 -13.299 1.00 96.06 172 GLY A O 1
ATOM 1336 N N . ASP A 1 173 ? -0.457 -5.336 -13.943 1.00 95.62 173 ASP A N 1
ATOM 1337 C CA . ASP A 1 173 ? 0.073 -4.117 -14.550 1.00 95.62 173 ASP A CA 1
ATOM 1338 C C . ASP A 1 173 ? 0.311 -3.027 -13.495 1.00 95.62 173 ASP A C 1
ATOM 1340 O O . ASP A 1 173 ? -0.503 -2.813 -12.594 1.00 95.62 173 ASP A O 1
ATOM 1344 N N . ALA A 1 174 ? 1.414 -2.293 -13.642 1.00 95.44 174 ALA A N 1
ATOM 1345 C CA . ALA A 1 174 ? 1.721 -1.110 -12.849 1.00 95.44 174 ALA A CA 1
ATOM 1346 C C . ALA A 1 174 ? 1.958 0.083 -13.779 1.00 95.44 174 ALA A C 1
ATOM 1348 O O . ALA A 1 174 ? 2.754 0.006 -14.715 1.00 95.44 174 ALA A O 1
ATOM 1349 N N . GLN A 1 175 ? 1.273 1.194 -13.511 1.00 93.12 175 GLN A N 1
ATOM 1350 C CA . GLN A 1 175 ? 1.464 2.438 -14.246 1.00 93.12 175 GLN A CA 1
ATOM 1351 C C . GLN A 1 175 ? 2.384 3.366 -13.455 1.00 93.12 175 GLN A C 1
ATOM 1353 O O . GLN A 1 175 ? 2.081 3.740 -12.322 1.00 93.12 175 GLN A O 1
ATOM 1358 N N . PHE A 1 176 ? 3.481 3.776 -14.086 1.00 91.56 176 PHE A N 1
ATOM 1359 C CA . PHE A 1 176 ? 4.392 4.794 -13.577 1.00 91.56 176 PHE A CA 1
ATOM 1360 C C . PHE A 1 176 ? 4.473 5.924 -14.598 1.00 91.56 176 PHE A C 1
ATOM 1362 O O . PHE A 1 176 ? 4.523 5.656 -15.796 1.00 91.56 176 PHE A O 1
ATOM 1369 N N . GLN A 1 177 ? 4.484 7.171 -14.127 1.00 87.94 177 GLN A N 1
ATOM 1370 C CA . GLN A 1 177 ? 4.831 8.308 -14.984 1.00 87.94 177 GLN A CA 1
ATOM 1371 C C . GLN A 1 177 ? 6.333 8.269 -15.291 1.00 87.94 177 GLN A C 1
ATOM 1373 O O . GLN A 1 177 ? 6.725 8.254 -16.451 1.00 87.94 177 GLN A O 1
ATOM 1378 N N . ASP A 1 178 ? 7.146 8.114 -14.240 1.00 92.38 178 ASP A N 1
ATOM 1379 C CA . ASP A 1 178 ? 8.596 7.956 -14.323 1.00 92.38 178 ASP A CA 1
ATOM 1380 C C . ASP A 1 178 ? 9.073 6.770 -13.482 1.00 92.38 178 ASP A C 1
ATOM 1382 O O . ASP A 1 178 ? 8.550 6.509 -12.394 1.00 92.38 178 ASP A O 1
ATOM 1386 N N . ILE A 1 179 ? 10.125 6.095 -13.952 1.00 94.44 179 ILE A N 1
ATOM 1387 C CA . ILE A 1 179 ? 10.877 5.112 -13.163 1.00 94.44 179 ILE A CA 1
ATOM 1388 C C . ILE A 1 179 ? 12.303 5.629 -12.994 1.00 94.44 179 ILE A C 1
ATOM 1390 O O . ILE A 1 179 ? 13.050 5.776 -13.960 1.00 94.44 179 ILE A O 1
ATOM 1394 N N . ILE A 1 180 ? 12.691 5.887 -11.746 1.00 94.12 180 ILE A N 1
ATOM 1395 C CA . ILE A 1 180 ? 14.024 6.382 -11.397 1.00 94.12 180 ILE A CA 1
ATOM 1396 C C . ILE A 1 180 ? 14.826 5.258 -10.746 1.00 94.12 180 ILE A C 1
ATOM 1398 O O . ILE A 1 180 ? 14.478 4.768 -9.672 1.00 94.12 180 ILE A O 1
ATOM 1402 N N . SER A 1 181 ? 15.957 4.908 -11.354 1.00 93.75 181 SER A N 1
ATOM 1403 C CA . SER A 1 181 ? 17.001 4.143 -10.676 1.00 93.75 181 SER A CA 1
ATOM 1404 C C . SER A 1 181 ? 17.873 5.125 -9.898 1.00 93.75 181 SER A C 1
ATOM 1406 O O . SER A 1 181 ? 18.720 5.791 -10.488 1.00 93.75 181 SER A O 1
ATOM 1408 N N . GLY A 1 182 ? 17.641 5.258 -8.591 1.00 88.00 182 GLY A N 1
ATOM 1409 C CA . GLY A 1 182 ? 18.392 6.170 -7.719 1.00 88.00 182 GLY A CA 1
ATOM 1410 C C . GLY A 1 182 ? 19.811 5.690 -7.367 1.00 88.00 182 GLY A C 1
ATOM 1411 O O . GLY A 1 182 ? 20.182 4.547 -7.619 1.00 88.00 182 GLY A O 1
ATOM 1412 N N . GLY A 1 183 ? 20.608 6.571 -6.751 1.00 88.31 183 GLY A N 1
ATOM 1413 C CA . GLY A 1 183 ? 21.982 6.301 -6.292 1.00 88.31 183 GLY A CA 1
ATOM 1414 C C . GLY A 1 183 ? 23.032 7.198 -6.959 1.00 88.31 183 GLY A C 1
ATOM 1415 O O . GLY A 1 183 ? 22.691 8.153 -7.656 1.00 88.31 183 GLY A O 1
ATOM 1416 N N . THR A 1 184 ? 24.321 6.897 -6.764 1.00 86.81 184 THR A N 1
ATOM 1417 C CA . THR A 1 184 ? 25.431 7.697 -7.327 1.00 86.81 184 THR A CA 1
ATOM 1418 C C . THR A 1 184 ? 25.384 7.769 -8.858 1.00 86.81 184 THR A C 1
ATOM 1420 O O . THR A 1 184 ? 25.677 8.812 -9.432 1.00 86.81 184 THR A O 1
ATOM 1423 N N . ASN A 1 185 ? 24.942 6.691 -9.512 1.00 89.38 185 ASN A N 1
ATOM 1424 C CA . ASN A 1 185 ? 24.771 6.603 -10.964 1.00 89.38 185 ASN A CA 1
ATOM 1425 C C . ASN A 1 185 ? 23.280 6.559 -11.309 1.00 89.38 185 ASN A C 1
ATOM 1427 O O . ASN A 1 185 ? 22.767 5.526 -11.734 1.00 89.38 185 ASN A O 1
ATOM 1431 N N . SER A 1 186 ? 22.574 7.660 -11.054 1.00 95.12 186 SER A N 1
ATOM 1432 C CA . SER A 1 186 ? 21.125 7.704 -11.254 1.00 95.12 186 SER A CA 1
ATOM 1433 C C . SER A 1 186 ? 20.738 7.744 -12.735 1.00 95.12 186 SER A C 1
ATOM 1435 O O . SER A 1 186 ? 21.377 8.443 -13.524 1.00 95.12 186 SER A O 1
ATOM 1437 N N . TRP A 1 187 ? 19.653 7.055 -13.083 1.00 96.31 187 TRP A N 1
ATOM 1438 C CA . TRP A 1 187 ? 19.027 7.069 -14.409 1.00 96.31 187 TRP A CA 1
ATOM 1439 C C . TRP A 1 187 ? 17.517 7.234 -14.285 1.00 96.31 187 TRP A C 1
ATOM 1441 O O . TRP A 1 187 ? 16.928 6.812 -13.286 1.00 96.31 187 TRP A O 1
ATOM 1451 N N . ILE A 1 188 ? 16.902 7.793 -15.323 1.00 95.88 188 ILE A N 1
ATOM 1452 C CA . ILE A 1 188 ? 15.451 7.861 -15.468 1.00 95.88 188 ILE A CA 1
ATOM 1453 C C . ILE A 1 188 ? 14.993 7.130 -16.724 1.00 95.88 188 ILE A C 1
ATOM 1455 O O . ILE A 1 188 ? 15.652 7.182 -17.763 1.00 95.88 188 ILE A O 1
ATOM 1459 N N . PHE A 1 189 ? 13.838 6.490 -16.607 1.00 95.25 189 PHE A N 1
ATOM 1460 C CA . PHE A 1 189 ? 12.936 6.162 -17.697 1.00 95.25 189 PHE A CA 1
ATOM 1461 C C . PHE A 1 189 ? 11.730 7.101 -17.595 1.00 95.25 189 PHE A C 1
ATOM 1463 O O . PHE A 1 189 ? 11.051 7.097 -16.567 1.00 95.25 189 PHE A O 1
ATOM 1470 N N . HIS A 1 190 ? 11.504 7.918 -18.621 1.00 93.62 190 HIS A N 1
ATOM 1471 C CA . HIS A 1 190 ? 10.574 9.047 -18.578 1.00 93.62 190 HIS A CA 1
ATOM 1472 C C . HIS A 1 190 ? 9.658 9.072 -19.801 1.00 93.62 190 HIS A C 1
ATOM 1474 O O . HIS A 1 190 ? 10.131 8.920 -20.933 1.00 93.62 190 HIS A O 1
ATOM 1480 N N . THR A 1 191 ? 8.368 9.324 -19.583 1.00 89.94 191 THR A N 1
ATOM 1481 C CA . THR A 1 191 ? 7.416 9.680 -20.646 1.00 89.94 191 THR A CA 1
ATOM 1482 C C . THR A 1 191 ? 7.071 11.168 -20.533 1.00 89.94 191 THR A C 1
ATOM 1484 O O . THR A 1 191 ? 6.354 11.533 -19.602 1.00 89.94 191 THR A O 1
ATOM 1487 N N . PRO A 1 192 ? 7.571 12.037 -21.434 1.00 84.81 192 PRO A N 1
ATOM 1488 C CA . PRO A 1 192 ? 7.381 13.481 -21.330 1.00 84.81 192 PRO A CA 1
ATOM 1489 C C . PRO A 1 192 ? 5.927 13.940 -21.267 1.00 84.81 192 PRO A C 1
ATOM 1491 O O . PRO A 1 192 ? 5.085 13.496 -22.044 1.00 84.81 192 PRO A O 1
ATOM 1494 N N . ASP A 1 193 ? 5.675 14.949 -20.433 1.00 82.00 193 ASP A N 1
ATOM 1495 C CA . ASP A 1 193 ? 4.343 15.530 -20.200 1.00 82.00 193 ASP A CA 1
ATOM 1496 C C . ASP A 1 193 ? 3.799 16.343 -21.394 1.00 82.00 193 ASP A C 1
ATOM 1498 O O . ASP A 1 193 ? 2.661 16.808 -21.387 1.00 82.00 193 ASP A O 1
ATOM 1502 N N . GLY A 1 194 ? 4.600 16.517 -22.451 1.00 81.12 194 GLY A N 1
ATOM 1503 C CA . GLY A 1 194 ? 4.284 17.328 -23.633 1.00 81.12 194 GLY A CA 1
ATOM 1504 C C . GLY A 1 194 ? 3.252 16.725 -24.596 1.00 81.12 194 GLY A C 1
ATOM 1505 O O . GLY A 1 194 ? 3.160 17.178 -25.734 1.00 81.12 194 GLY A O 1
ATOM 1506 N N . GLY A 1 195 ? 2.521 15.683 -24.191 1.00 77.81 195 GLY A N 1
ATOM 1507 C CA . GLY A 1 195 ? 1.461 15.033 -24.977 1.00 77.81 195 GLY A CA 1
ATOM 1508 C C . GLY A 1 195 ? 1.934 14.199 -26.177 1.00 77.81 195 GLY A C 1
ATOM 1509 O O . GLY A 1 195 ? 1.133 13.476 -26.766 1.00 77.81 195 GLY A O 1
ATOM 1510 N N . GLY A 1 196 ? 3.217 14.268 -26.539 1.00 84.88 196 GLY A N 1
ATOM 1511 C CA . GLY A 1 196 ? 3.826 13.393 -27.538 1.00 84.88 196 GLY A CA 1
ATOM 1512 C C . GLY A 1 196 ? 4.092 12.000 -26.974 1.00 84.88 196 GLY A C 1
ATOM 1513 O O . GLY A 1 196 ? 4.434 11.852 -25.801 1.00 84.88 196 GLY A O 1
ATOM 1514 N N . LYS A 1 197 ? 3.986 10.964 -27.811 1.00 91.25 197 LYS A N 1
ATOM 1515 C CA . LYS A 1 197 ? 4.330 9.596 -27.402 1.00 91.25 197 LYS A CA 1
ATOM 1516 C C . LYS A 1 197 ? 5.838 9.412 -27.459 1.00 91.25 197 LYS A C 1
ATOM 1518 O O . LYS A 1 197 ? 6.355 8.841 -28.410 1.00 91.25 197 LYS A O 1
ATOM 1523 N N . LEU A 1 198 ? 6.556 9.936 -26.475 1.00 91.94 198 LEU A N 1
ATOM 1524 C CA . LEU A 1 198 ? 8.004 9.787 -26.377 1.00 91.94 198 LEU A CA 1
ATOM 1525 C C . LEU A 1 198 ? 8.376 8.942 -25.160 1.00 91.94 198 LEU A C 1
ATOM 1527 O O . LEU A 1 198 ? 7.726 9.000 -24.120 1.00 91.94 198 LEU A O 1
ATOM 1531 N N . MET A 1 199 ? 9.458 8.186 -25.295 1.00 94.38 199 MET A N 1
ATOM 1532 C CA . MET A 1 199 ? 10.101 7.465 -24.202 1.00 94.38 199 MET A CA 1
ATOM 1533 C C . MET A 1 199 ? 11.560 7.893 -24.139 1.00 94.38 199 MET A C 1
ATOM 1535 O O . MET A 1 199 ? 12.283 7.746 -25.126 1.00 94.38 199 MET A O 1
ATOM 1539 N N . HIS A 1 200 ? 11.984 8.446 -23.007 1.00 94.31 200 HIS A N 1
ATOM 1540 C CA . HIS A 1 200 ? 13.336 8.947 -22.788 1.00 94.31 200 HIS A CA 1
ATOM 1541 C C . HIS A 1 200 ? 14.065 8.093 -21.749 1.00 94.31 200 HIS A C 1
ATOM 1543 O O . HIS A 1 200 ? 13.509 7.769 -20.700 1.00 94.31 200 HIS A O 1
ATOM 1549 N N . LEU A 1 201 ? 15.336 7.788 -22.013 1.00 96.00 201 LEU A N 1
ATOM 1550 C CA . LEU A 1 201 ? 16.267 7.233 -21.036 1.00 96.00 201 LEU A CA 1
ATOM 1551 C C . LEU A 1 201 ? 17.461 8.170 -20.910 1.00 96.00 201 LEU A C 1
ATOM 1553 O O . LEU A 1 201 ? 18.157 8.399 -21.900 1.00 96.00 201 LEU A O 1
ATOM 1557 N N . ALA A 1 202 ? 17.707 8.698 -19.712 1.00 96.75 202 ALA A N 1
ATOM 1558 C CA . ALA A 1 202 ? 18.776 9.669 -19.485 1.00 96.75 202 ALA A CA 1
ATOM 1559 C C . ALA A 1 202 ? 19.493 9.444 -18.142 1.00 96.75 202 ALA A C 1
ATOM 1561 O O . ALA A 1 202 ? 18.848 9.092 -17.148 1.00 96.75 202 ALA A O 1
ATOM 1562 N N . PRO A 1 203 ? 20.819 9.663 -18.079 1.00 96.50 203 PRO A N 1
ATOM 1563 C CA . PRO A 1 203 ? 21.546 9.680 -16.821 1.00 96.50 203 PRO A CA 1
ATOM 1564 C C . PRO A 1 203 ? 21.312 11.000 -16.084 1.00 96.50 203 PRO A C 1
ATOM 1566 O O . PRO A 1 203 ? 20.972 12.025 -16.678 1.00 96.50 203 PRO A O 1
ATOM 1569 N N . LYS A 1 204 ? 21.557 11.003 -14.777 1.00 96.12 204 LYS A N 1
ATOM 1570 C CA . LYS A 1 204 ? 21.541 12.229 -13.982 1.00 96.12 204 LYS A CA 1
ATOM 1571 C C . LYS A 1 204 ? 22.786 13.078 -14.245 1.00 96.12 204 LYS A C 1
ATOM 1573 O O . LYS A 1 204 ? 23.914 12.591 -14.164 1.00 96.12 204 LYS A O 1
ATOM 1578 N N . ASN A 1 205 ? 22.589 14.367 -14.486 1.00 94.56 205 ASN A N 1
ATOM 1579 C CA . ASN A 1 205 ? 23.636 15.370 -14.429 1.00 94.56 205 ASN A CA 1
ATOM 1580 C C . ASN A 1 205 ? 23.828 15.821 -12.973 1.00 94.56 205 ASN A C 1
ATOM 1582 O O . ASN A 1 205 ? 23.037 16.567 -12.397 1.00 94.56 205 ASN A O 1
ATOM 1586 N N . VAL A 1 206 ? 24.916 15.364 -12.358 1.00 88.94 206 VAL A N 1
ATOM 1587 C CA . VAL A 1 206 ? 25.232 15.683 -10.957 1.00 88.94 206 VAL A CA 1
ATOM 1588 C C . VAL A 1 206 ? 25.626 17.145 -10.733 1.00 88.94 206 VAL A C 1
ATOM 1590 O O . VAL A 1 206 ? 25.551 17.613 -9.603 1.00 88.94 206 VAL A O 1
ATOM 1593 N N . ALA A 1 207 ? 26.023 17.879 -11.780 1.00 92.31 207 ALA A N 1
ATOM 1594 C CA . ALA A 1 207 ? 26.460 19.269 -11.647 1.00 92.31 207 ALA A CA 1
ATOM 1595 C C . ALA A 1 207 ? 25.289 20.240 -11.434 1.00 92.31 207 ALA A C 1
ATOM 1597 O O . ALA A 1 207 ? 25.450 21.248 -10.752 1.00 92.31 207 ALA A O 1
ATOM 1598 N N . ASN A 1 208 ? 24.118 19.941 -12.004 1.00 92.81 208 ASN A N 1
ATOM 1599 C CA . ASN A 1 208 ? 22.921 20.782 -11.902 1.00 92.81 208 ASN A CA 1
ATOM 1600 C C . ASN A 1 208 ? 21.705 20.054 -11.297 1.00 92.81 208 ASN A C 1
ATOM 1602 O O . ASN A 1 208 ? 20.635 20.648 -11.207 1.00 92.81 208 ASN A O 1
ATOM 1606 N N . ASN A 1 209 ? 21.872 18.801 -10.853 1.00 91.06 209 ASN A N 1
ATOM 1607 C CA . ASN A 1 209 ? 20.833 17.965 -10.245 1.00 91.06 209 ASN A CA 1
ATOM 1608 C C . ASN A 1 209 ? 19.616 17.686 -11.156 1.00 91.06 209 ASN A C 1
ATOM 1610 O O . ASN A 1 209 ? 18.550 17.337 -10.652 1.00 91.06 209 ASN A O 1
ATOM 1614 N N . ASP A 1 210 ? 19.789 17.783 -12.474 1.00 93.44 210 ASP A N 1
ATOM 1615 C CA . ASP A 1 210 ? 18.763 17.496 -13.486 1.00 93.44 210 ASP A CA 1
ATOM 1616 C C . ASP A 1 210 ? 19.129 16.244 -14.307 1.00 93.44 210 ASP A C 1
ATOM 1618 O O . ASP A 1 210 ? 20.209 15.670 -14.143 1.00 93.44 210 ASP A O 1
ATOM 1622 N N . TRP A 1 211 ? 18.247 15.790 -15.191 1.00 95.12 211 TRP A N 1
ATOM 1623 C CA . TRP A 1 211 ? 18.532 14.733 -16.160 1.00 95.12 211 TRP A CA 1
ATOM 1624 C C . TRP A 1 211 ? 19.324 15.285 -17.349 1.00 95.12 211 TRP A C 1
ATOM 1626 O O . TRP A 1 211 ? 19.024 16.345 -17.897 1.00 95.12 211 TRP A O 1
ATOM 1636 N N . ASP A 1 212 ? 20.361 14.565 -17.773 1.00 95.44 212 ASP A N 1
ATOM 1637 C CA . ASP A 1 212 ? 21.197 14.967 -18.902 1.00 95.44 212 ASP A CA 1
ATOM 1638 C C . ASP A 1 212 ? 20.559 14.548 -20.234 1.00 95.44 212 ASP A C 1
ATOM 1640 O O . ASP A 1 212 ? 20.951 13.562 -20.865 1.00 95.44 212 ASP A O 1
ATOM 1644 N N . TRP A 1 213 ? 19.562 15.309 -20.686 1.00 94.12 213 TRP A N 1
ATOM 1645 C CA . TRP A 1 213 ? 18.860 15.040 -21.948 1.00 94.12 213 TRP A CA 1
ATOM 1646 C C . TRP A 1 213 ? 19.783 15.084 -23.177 1.00 94.12 213 TRP A C 1
ATOM 1648 O O . TRP A 1 213 ? 19.505 14.447 -24.197 1.00 94.12 213 TRP A O 1
ATOM 1658 N N . SER A 1 214 ? 20.933 15.764 -23.071 1.00 93.94 214 SER A N 1
ATOM 1659 C CA . SER A 1 214 ? 21.962 15.787 -24.120 1.00 93.94 214 SER A CA 1
ATOM 1660 C C . SER A 1 214 ? 22.679 14.445 -24.303 1.00 93.94 214 SER A C 1
ATOM 1662 O O . SER A 1 214 ? 23.427 14.284 -25.262 1.00 93.94 214 SER A O 1
ATOM 1664 N N . LYS A 1 215 ? 22.439 13.478 -23.411 1.00 95.56 215 LYS A N 1
ATOM 1665 C CA . LYS A 1 215 ? 22.964 12.105 -23.465 1.00 95.56 215 LYS A CA 1
ATOM 1666 C C . LYS A 1 215 ? 21.851 11.055 -23.517 1.00 95.56 215 LYS A C 1
ATOM 1668 O O . LYS A 1 215 ? 22.093 9.888 -23.216 1.00 95.56 215 LYS A O 1
ATOM 1673 N N . ALA A 1 216 ? 20.626 11.466 -23.842 1.00 96.19 216 ALA A N 1
ATOM 1674 C CA . ALA A 1 216 ? 19.473 10.583 -23.822 1.00 96.19 216 ALA A CA 1
ATOM 1675 C C . ALA A 1 216 ? 19.412 9.632 -25.029 1.00 96.19 216 ALA A C 1
ATOM 1677 O O . ALA A 1 216 ? 19.847 9.957 -26.139 1.00 96.19 216 ALA A O 1
ATOM 1678 N N . LEU A 1 217 ? 18.783 8.482 -24.801 1.00 96.94 217 LEU A N 1
ATOM 1679 C CA . LEU A 1 217 ? 18.127 7.690 -25.838 1.00 96.94 217 LEU A CA 1
ATOM 1680 C C . LEU A 1 217 ? 16.637 8.045 -25.836 1.00 96.94 217 LEU A C 1
ATOM 1682 O O . LEU A 1 217 ? 16.008 8.047 -24.779 1.00 96.94 217 LEU A O 1
ATOM 1686 N N . ILE A 1 218 ? 16.077 8.335 -27.007 1.00 95.44 218 ILE A N 1
ATOM 1687 C CA . ILE A 1 218 ? 14.687 8.764 -27.173 1.00 95.44 218 ILE A CA 1
ATOM 1688 C C . ILE A 1 218 ? 14.021 7.897 -28.239 1.00 95.44 218 ILE A C 1
ATOM 1690 O O . ILE A 1 218 ? 14.568 7.751 -29.329 1.00 95.44 218 ILE A O 1
ATOM 1694 N N . ILE A 1 219 ? 12.837 7.358 -27.951 1.00 95.88 219 ILE A N 1
ATOM 1695 C CA . ILE A 1 219 ? 11.998 6.644 -28.925 1.00 95.88 219 ILE A CA 1
ATOM 1696 C C . ILE A 1 219 ? 10.684 7.398 -29.101 1.00 95.88 219 ILE A C 1
ATOM 1698 O O . ILE A 1 219 ? 10.025 7.741 -28.121 1.00 95.88 219 ILE A O 1
ATOM 1702 N N . ASN A 1 220 ? 10.304 7.637 -30.352 1.00 94.81 220 ASN A N 1
ATOM 1703 C CA . ASN A 1 220 ? 9.029 8.218 -30.729 1.00 94.81 220 ASN A CA 1
ATOM 1704 C C . ASN A 1 220 ? 8.027 7.103 -31.043 1.00 94.81 220 ASN A C 1
ATOM 1706 O O . ASN A 1 220 ? 8.152 6.398 -32.036 1.00 94.81 220 ASN A O 1
ATOM 1710 N N . GLY A 1 221 ? 7.026 6.941 -30.189 1.00 93.94 221 GLY A N 1
ATOM 1711 C CA . GLY A 1 221 ? 5.960 5.955 -30.309 1.00 93.94 221 GLY A CA 1
ATOM 1712 C C . GLY A 1 221 ? 4.919 6.251 -31.391 1.00 93.94 221 GLY A C 1
ATOM 1713 O O . GLY A 1 221 ? 4.134 5.360 -31.697 1.00 93.94 221 GLY A O 1
ATOM 1714 N N . ASP A 1 222 ? 4.892 7.447 -31.991 1.00 94.00 222 ASP A N 1
ATOM 1715 C CA . ASP A 1 222 ? 3.976 7.745 -33.104 1.00 94.00 222 ASP A CA 1
ATOM 1716 C C . ASP A 1 222 ? 4.507 7.235 -34.451 1.00 94.00 222 ASP A C 1
ATOM 1718 O O . ASP A 1 222 ? 3.722 6.831 -35.306 1.00 94.00 222 ASP A O 1
ATOM 1722 N N . ASN A 1 223 ? 5.828 7.230 -34.655 1.00 94.44 223 ASN A N 1
ATOM 1723 C CA . ASN A 1 223 ? 6.450 6.797 -35.917 1.00 94.44 223 ASN A CA 1
ATOM 1724 C C . ASN A 1 223 ? 7.532 5.714 -35.763 1.00 94.44 223 ASN A C 1
ATOM 1726 O O . ASN A 1 223 ? 8.056 5.238 -36.765 1.00 94.44 223 ASN A O 1
ATOM 1730 N N . GLY A 1 224 ? 7.868 5.321 -34.535 1.00 93.25 224 GLY A N 1
ATOM 1731 C CA . GLY A 1 224 ? 8.893 4.323 -34.228 1.00 93.25 224 GLY A CA 1
ATOM 1732 C C . GLY A 1 224 ? 10.337 4.821 -34.345 1.00 93.25 224 GLY A C 1
ATOM 1733 O O . GLY A 1 224 ? 11.260 4.025 -34.171 1.00 93.25 224 GLY A O 1
ATOM 1734 N N . ASN A 1 225 ? 10.569 6.106 -34.635 1.00 95.19 225 ASN A N 1
ATOM 1735 C CA . ASN A 1 225 ? 11.923 6.636 -34.790 1.00 95.19 225 ASN A CA 1
ATOM 1736 C C . ASN A 1 225 ? 12.663 6.662 -33.450 1.00 95.19 225 ASN A C 1
ATOM 1738 O O . ASN A 1 225 ? 12.091 7.017 -32.420 1.00 95.19 225 ASN A O 1
ATOM 1742 N N . ALA A 1 226 ? 13.961 6.371 -33.481 1.00 95.62 226 ALA A N 1
ATOM 1743 C CA . ALA A 1 226 ? 14.836 6.470 -32.321 1.00 95.62 226 ALA A CA 1
ATOM 1744 C C . ALA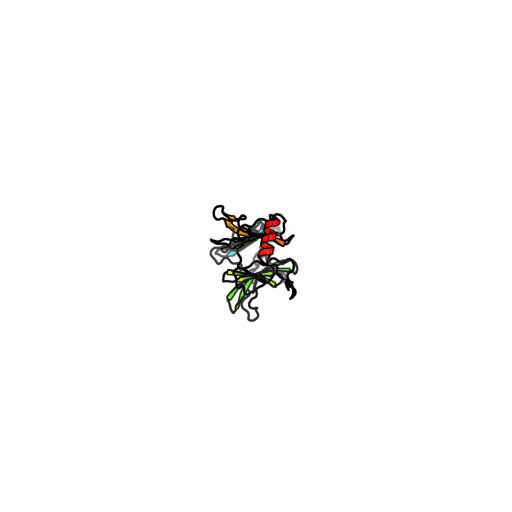 A 1 226 ? 15.941 7.511 -32.551 1.00 95.62 226 ALA A C 1
ATOM 1746 O O . ALA A 1 226 ? 16.503 7.607 -33.643 1.00 95.62 226 ALA A O 1
ATOM 1747 N N . LEU A 1 227 ? 16.267 8.268 -31.506 1.00 94.94 227 LEU A N 1
ATOM 1748 C CA . LEU A 1 227 ? 17.367 9.224 -31.455 1.00 94.94 227 LEU A CA 1
ATOM 1749 C C . LEU A 1 227 ? 18.313 8.829 -30.319 1.00 94.94 227 LEU A C 1
ATOM 1751 O O . LEU A 1 227 ? 17.891 8.715 -29.171 1.00 94.94 227 LEU A O 1
ATOM 1755 N N . LEU A 1 228 ? 19.596 8.663 -30.637 1.00 96.69 228 LEU A N 1
ATOM 1756 C CA . LEU A 1 228 ? 20.666 8.517 -29.654 1.00 96.69 228 LEU A CA 1
ATOM 1757 C C . LEU A 1 228 ? 21.528 9.777 -29.658 1.00 96.69 228 LEU A C 1
ATOM 1759 O O . LEU A 1 228 ? 22.208 10.060 -30.648 1.00 96.69 228 LEU A O 1
ATOM 1763 N N . ASN A 1 229 ? 21.565 10.488 -28.534 1.00 96.31 229 ASN A N 1
ATOM 1764 C CA . ASN A 1 229 ? 22.490 11.599 -28.358 1.00 96.31 229 ASN A CA 1
ATOM 1765 C C . ASN A 1 229 ? 23.853 11.070 -27.886 1.00 96.31 229 ASN A C 1
ATOM 1767 O O . ASN A 1 229 ? 24.129 10.960 -26.692 1.00 96.31 229 ASN A O 1
ATOM 1771 N N . GLY A 1 230 ? 24.705 10.693 -28.841 1.00 94.62 230 GLY A N 1
ATOM 1772 C CA . GLY A 1 230 ? 26.031 10.152 -28.558 1.00 94.62 230 GLY A CA 1
ATOM 1773 C C . GLY A 1 230 ? 26.600 9.329 -29.708 1.00 94.62 230 GLY A C 1
ATOM 1774 O O . GLY A 1 230 ? 26.206 9.474 -30.863 1.00 94.62 230 GLY A O 1
ATOM 1775 N N . LYS A 1 231 ? 27.557 8.457 -29.385 1.00 95.19 231 LYS A N 1
ATOM 1776 C CA . LYS A 1 231 ? 28.110 7.481 -30.330 1.00 95.19 231 LYS A CA 1
ATOM 1777 C C . LYS A 1 231 ? 27.398 6.144 -30.146 1.00 95.19 231 LYS A C 1
ATOM 1779 O O . LYS A 1 231 ? 27.209 5.707 -29.016 1.00 95.19 231 LYS A O 1
ATOM 1784 N N . PHE A 1 232 ? 27.054 5.494 -31.252 1.00 94.38 232 PHE A N 1
ATOM 1785 C CA . PHE A 1 232 ? 26.604 4.106 -31.270 1.00 94.38 232 PHE A CA 1
ATOM 1786 C C . PHE A 1 232 ? 27.776 3.222 -31.699 1.00 94.38 232 PHE A C 1
ATOM 1788 O O . PHE A 1 232 ? 28.302 3.393 -32.799 1.00 94.38 232 PHE A O 1
ATOM 1795 N N . GLU A 1 233 ? 28.205 2.313 -30.827 1.00 95.56 233 GLU A N 1
ATOM 1796 C CA . GLU A 1 233 ? 29.255 1.338 -31.117 1.00 95.56 233 GLU A CA 1
ATOM 1797 C C . GLU A 1 233 ? 28.649 -0.064 -31.121 1.00 95.56 233 GLU A C 1
ATOM 1799 O O . GLU A 1 233 ? 27.948 -0.458 -30.189 1.00 95.56 233 GLU A O 1
ATOM 1804 N N . ALA A 1 234 ? 28.912 -0.814 -32.185 1.00 95.00 234 ALA A N 1
ATOM 1805 C CA . ALA A 1 234 ? 28.416 -2.167 -32.364 1.00 95.00 234 ALA A CA 1
ATOM 1806 C C . ALA A 1 234 ? 29.469 -3.000 -33.092 1.00 95.00 234 ALA A C 1
ATOM 1808 O O . ALA A 1 234 ? 30.217 -2.483 -33.921 1.00 95.00 234 ALA A O 1
ATOM 1809 N N . LYS A 1 235 ? 29.507 -4.305 -32.806 1.00 96.38 235 LYS A N 1
ATOM 1810 C CA . LYS A 1 235 ? 30.370 -5.242 -33.542 1.00 96.38 235 LYS A CA 1
ATOM 1811 C C . LYS A 1 235 ? 29.938 -5.387 -35.005 1.00 96.38 235 LYS A C 1
ATOM 1813 O O . LYS A 1 235 ? 30.783 -5.531 -35.876 1.00 96.38 235 LYS A O 1
ATOM 1818 N N . GLU A 1 236 ? 28.635 -5.332 -35.260 1.00 93.94 236 GLU A N 1
ATOM 1819 C CA . GLU A 1 236 ? 28.032 -5.377 -36.590 1.00 93.94 236 GLU A CA 1
ATOM 1820 C C . GLU A 1 236 ? 26.739 -4.552 -36.575 1.00 93.94 236 GLU A C 1
ATOM 1822 O O . GLU A 1 236 ? 26.006 -4.561 -35.583 1.00 93.94 236 GLU A O 1
ATOM 1827 N N . VAL A 1 237 ? 26.454 -3.849 -37.673 1.00 90.06 237 VAL A N 1
ATOM 1828 C CA . VAL A 1 237 ? 25.175 -3.167 -37.896 1.0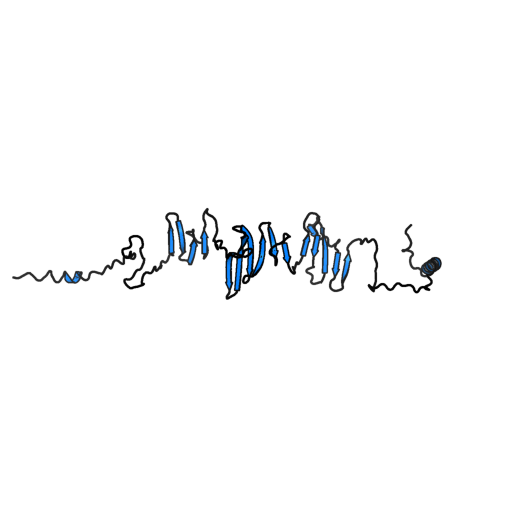0 90.06 237 VAL A CA 1
ATOM 1829 C C . VAL A 1 237 ? 24.623 -3.620 -39.237 1.00 90.06 237 VAL A C 1
ATOM 1831 O O . VAL A 1 237 ? 25.189 -3.317 -40.286 1.00 90.06 237 VAL A O 1
ATOM 1834 N N . LYS A 1 238 ? 23.491 -4.319 -39.201 1.00 84.94 238 LYS A N 1
ATOM 1835 C CA . LYS A 1 238 ? 22.749 -4.722 -40.393 1.00 84.94 238 LYS A CA 1
ATOM 1836 C C . LYS A 1 238 ? 21.521 -3.830 -40.542 1.00 84.94 238 LYS A C 1
ATOM 1838 O O . LYS A 1 238 ? 20.640 -3.844 -39.688 1.00 84.94 238 LYS A O 1
ATOM 1843 N N . VAL A 1 239 ? 21.465 -3.062 -41.629 1.00 85.94 239 VAL A N 1
ATOM 1844 C CA . VAL A 1 239 ? 20.329 -2.190 -41.962 1.00 85.94 239 VAL A CA 1
ATOM 1845 C C . VAL A 1 239 ? 19.573 -2.810 -43.130 1.00 85.94 239 VAL A C 1
ATOM 1847 O O . VAL A 1 239 ? 20.127 -2.959 -44.217 1.00 85.94 239 VAL A O 1
ATOM 1850 N N . THR A 1 240 ? 18.316 -3.191 -42.912 1.00 76.88 240 THR A N 1
ATOM 1851 C CA . THR A 1 240 ? 17.466 -3.833 -43.926 1.00 76.88 240 THR A CA 1
ATOM 1852 C C . THR A 1 240 ? 16.083 -3.207 -43.947 1.00 76.88 240 THR A C 1
ATOM 1854 O O . THR A 1 240 ? 15.526 -2.916 -42.893 1.00 76.88 240 THR A O 1
ATOM 1857 N N . LEU A 1 241 ? 15.501 -3.077 -45.140 1.00 77.50 241 LEU A N 1
ATOM 1858 C CA . LEU A 1 241 ? 14.102 -2.671 -45.313 1.00 77.50 241 LEU A CA 1
ATOM 1859 C C . LEU A 1 241 ? 13.130 -3.867 -45.223 1.00 77.50 241 LEU A C 1
ATOM 1861 O O . LEU A 1 241 ? 11.935 -3.666 -45.038 1.00 77.50 241 LEU A O 1
ATOM 1865 N N . THR A 1 242 ? 13.639 -5.104 -45.315 1.00 74.12 242 THR A N 1
ATOM 1866 C CA . THR A 1 242 ? 12.882 -6.363 -45.213 1.00 74.12 242 THR A CA 1
ATOM 1867 C C . THR A 1 242 ? 13.597 -7.342 -44.260 1.00 74.12 242 THR A C 1
ATOM 1869 O O . THR A 1 242 ? 14.772 -7.644 -44.472 1.00 74.12 242 THR A O 1
ATOM 1872 N N . PRO A 1 243 ? 12.947 -7.840 -43.190 1.00 59.81 243 PRO A N 1
ATOM 1873 C CA . PRO A 1 243 ? 13.598 -8.664 -42.160 1.00 59.81 243 PRO A CA 1
ATOM 1874 C C . PRO A 1 243 ? 13.922 -10.102 -42.608 1.00 59.81 243 PRO A C 1
ATOM 1876 O O . PRO A 1 243 ? 14.737 -10.770 -41.974 1.00 59.81 243 PRO A O 1
ATOM 1879 N N . THR A 1 244 ? 13.354 -10.576 -43.718 1.00 59.41 244 THR A N 1
ATOM 1880 C CA . THR A 1 244 ? 13.843 -11.759 -44.436 1.00 59.41 244 THR A CA 1
ATOM 1881 C C . THR A 1 244 ? 14.856 -11.289 -45.472 1.00 59.41 244 THR A C 1
ATOM 1883 O O . THR A 1 244 ? 14.502 -10.605 -46.432 1.00 59.41 244 THR A O 1
ATOM 1886 N N . ALA A 1 245 ? 16.132 -11.586 -45.246 1.00 52.75 245 ALA A N 1
ATOM 1887 C CA . ALA A 1 245 ? 17.178 -11.282 -46.210 1.00 52.75 245 ALA A CA 1
ATOM 1888 C C . ALA A 1 245 ? 16.894 -12.009 -47.530 1.00 52.75 245 ALA A C 1
ATOM 1890 O O . ALA A 1 245 ? 16.729 -13.223 -47.517 1.00 52.75 245 ALA A O 1
ATOM 1891 N N . ASP A 1 246 ? 16.901 -11.279 -48.641 1.00 50.44 246 ASP A N 1
ATOM 1892 C CA . ASP A 1 246 ? 17.005 -11.863 -49.974 1.00 50.44 246 ASP A CA 1
ATOM 1893 C C . ASP A 1 246 ? 18.310 -11.347 -50.581 1.00 50.44 246 ASP A C 1
ATOM 1895 O O . ASP A 1 246 ? 18.370 -10.343 -51.285 1.00 50.44 246 ASP A O 1
ATOM 1899 N N . PHE A 1 247 ? 19.407 -11.974 -50.169 1.00 62.34 247 PHE A N 1
ATOM 1900 C CA . PHE A 1 247 ? 20.699 -11.804 -50.823 1.00 62.34 247 PHE A CA 1
ATOM 1901 C C . PHE A 1 247 ? 21.234 -13.188 -51.156 1.00 62.34 247 PHE A C 1
ATOM 1903 O O . PHE A 1 247 ? 22.202 -13.666 -50.569 1.00 62.34 247 PHE A O 1
ATOM 1910 N N . VAL A 1 248 ? 20.565 -13.836 -52.102 1.00 53.75 248 VAL A N 1
ATOM 1911 C CA . VAL A 1 248 ? 21.185 -14.858 -52.934 1.00 53.75 248 VAL A CA 1
ATOM 1912 C C . VAL A 1 248 ? 21.549 -14.126 -54.217 1.00 53.75 248 VAL A C 1
ATOM 1914 O O . VAL A 1 248 ? 20.678 -13.794 -55.014 1.00 53.75 248 VAL A O 1
ATOM 1917 N N . PHE A 1 249 ? 22.827 -13.793 -54.404 1.00 66.44 249 PHE A N 1
ATOM 1918 C CA . PHE A 1 249 ? 23.288 -13.580 -55.771 1.00 66.44 249 PHE A CA 1
ATOM 1919 C C . PHE A 1 249 ? 22.928 -14.852 -56.543 1.00 66.44 249 PHE A C 1
ATOM 1921 O O . PHE A 1 249 ? 23.215 -15.945 -56.050 1.00 66.44 249 PHE A O 1
ATOM 1928 N N . GLU A 1 250 ? 22.287 -14.739 -57.709 1.00 58.84 250 GLU A N 1
ATOM 1929 C CA . GLU A 1 250 ? 22.158 -15.902 -58.591 1.00 58.84 250 GLU A CA 1
ATOM 1930 C C . GLU A 1 250 ? 23.557 -16.506 -58.790 1.00 58.84 250 GLU A C 1
ATOM 1932 O O . GLU A 1 250 ? 24.541 -15.762 -58.826 1.00 58.84 250 GLU A O 1
ATOM 1937 N N . ASN A 1 251 ? 23.674 -17.836 -58.903 1.00 61.47 251 ASN A N 1
ATOM 1938 C CA . ASN A 1 251 ? 24.973 -18.529 -58.998 1.00 61.47 251 ASN A CA 1
ATOM 1939 C C . ASN A 1 251 ? 25.878 -17.996 -60.135 1.00 61.47 251 ASN A C 1
ATOM 1941 O O . ASN A 1 251 ? 27.071 -18.286 -60.165 1.00 61.47 251 ASN A O 1
ATOM 1945 N N . GLU A 1 252 ? 25.315 -17.210 -61.053 1.00 69.94 252 GLU A N 1
ATOM 1946 C CA . GLU A 1 252 ? 25.945 -16.640 -62.242 1.00 69.94 252 GLU A CA 1
ATOM 1947 C C . GLU A 1 252 ? 26.118 -15.109 -62.169 1.00 69.94 252 GLU A C 1
ATOM 1949 O O . GLU A 1 252 ? 26.537 -14.483 -63.147 1.00 69.94 252 GLU A O 1
ATOM 1954 N N . TYR A 1 253 ? 25.826 -14.472 -61.026 1.00 71.38 253 TYR A N 1
ATOM 1955 C CA . TYR A 1 253 ? 26.019 -13.032 -60.871 1.00 71.38 253 TYR A CA 1
ATOM 1956 C C . TYR A 1 253 ? 27.512 -12.688 -60.881 1.00 71.38 253 TYR A C 1
ATOM 1958 O O . TYR A 1 253 ? 28.249 -12.897 -59.914 1.00 71.38 253 TYR A O 1
ATOM 1966 N N . ASN A 1 254 ? 27.963 -12.144 -62.006 1.00 72.31 254 ASN A N 1
ATOM 1967 C CA . ASN A 1 254 ? 29.363 -11.834 -62.232 1.00 72.31 254 ASN A CA 1
ATOM 1968 C C . ASN A 1 254 ? 29.753 -10.570 -61.452 1.00 72.31 254 ASN A C 1
ATOM 1970 O O . ASN A 1 254 ? 29.438 -9.447 -61.857 1.00 72.31 254 ASN A O 1
ATOM 1974 N N . LEU A 1 255 ? 30.418 -10.751 -60.308 1.00 73.38 255 LEU A N 1
ATOM 1975 C CA . LEU A 1 255 ? 30.878 -9.640 -59.479 1.00 73.38 255 LEU A CA 1
ATOM 1976 C C . LEU A 1 255 ? 31.858 -8.760 -60.278 1.00 73.38 255 LEU A C 1
ATOM 1978 O O . LEU A 1 255 ? 32.860 -9.273 -60.785 1.00 73.38 255 LEU A O 1
ATOM 1982 N N . PRO A 1 256 ? 31.609 -7.439 -60.388 1.00 77.75 256 PRO A N 1
ATOM 1983 C CA . PRO A 1 256 ? 32.527 -6.533 -61.063 1.00 77.75 256 PRO A CA 1
ATOM 1984 C C . PRO A 1 256 ? 33.913 -6.596 -60.427 1.00 77.75 256 PRO A C 1
ATOM 1986 O O . PRO A 1 256 ? 34.045 -6.621 -59.198 1.00 77.75 256 PRO A O 1
ATOM 1989 N N . LYS A 1 257 ? 34.961 -6.575 -61.254 1.00 79.31 257 LYS A N 1
ATOM 1990 C CA . LYS A 1 257 ? 36.330 -6.493 -60.747 1.00 79.31 257 LYS A CA 1
ATOM 1991 C C . LYS A 1 257 ? 36.515 -5.172 -60.009 1.00 79.31 257 LYS A C 1
ATOM 1993 O O . LYS A 1 257 ? 35.973 -4.138 -60.399 1.00 79.31 257 LYS A O 1
ATOM 1998 N N . LEU A 1 258 ? 37.321 -5.202 -58.950 1.00 70.19 258 LEU A N 1
ATOM 1999 C CA . LEU A 1 258 ? 37.579 -4.039 -58.095 1.00 70.19 258 LEU A CA 1
ATOM 2000 C C . LEU A 1 258 ? 38.081 -2.823 -58.902 1.00 70.19 258 LEU A C 1
ATOM 2002 O O . LEU A 1 258 ? 37.740 -1.682 -58.603 1.00 70.19 258 LEU A O 1
ATOM 2006 N N . GLU A 1 259 ? 38.825 -3.092 -59.974 1.00 75.44 259 GLU A N 1
ATOM 2007 C CA . GLU A 1 259 ? 39.351 -2.119 -60.937 1.00 75.44 259 GLU A CA 1
ATOM 2008 C C . GLU A 1 259 ? 38.239 -1.359 -61.687 1.00 75.44 259 GLU A C 1
ATOM 2010 O O . GLU A 1 259 ? 38.318 -0.137 -61.858 1.00 75.44 259 GLU A O 1
ATOM 2015 N N . ASP A 1 260 ? 37.166 -2.054 -62.076 1.00 73.88 260 ASP A N 1
ATOM 2016 C CA . ASP A 1 260 ? 36.021 -1.476 -62.791 1.00 73.88 260 ASP A CA 1
ATOM 2017 C C . ASP A 1 260 ? 35.166 -0.606 -61.860 1.00 73.88 260 ASP A C 1
ATOM 2019 O O . ASP A 1 260 ? 34.687 0.473 -62.240 1.00 73.88 260 ASP A O 1
ATOM 2023 N N . VAL A 1 261 ? 35.033 -1.033 -60.601 1.00 71.19 261 VAL A N 1
ATOM 2024 C CA . VAL A 1 261 ? 34.371 -0.256 -59.546 1.00 71.19 261 VAL A CA 1
ATOM 2025 C C . VAL A 1 261 ? 35.165 1.021 -59.253 1.00 71.19 261 VAL A C 1
ATOM 2027 O O . VAL A 1 261 ? 34.591 2.113 -59.208 1.00 71.19 261 VAL A O 1
ATOM 2030 N N . GLU A 1 262 ? 36.493 0.925 -59.136 1.00 67.69 262 GLU A N 1
ATOM 2031 C CA . GLU A 1 262 ? 37.360 2.077 -58.868 1.00 67.69 262 GLU A CA 1
ATOM 2032 C C . GLU A 1 262 ? 37.372 3.085 -60.035 1.00 67.69 262 GLU A C 1
ATOM 2034 O O . GLU A 1 262 ? 37.334 4.301 -59.815 1.00 67.69 262 GLU A O 1
ATOM 2039 N N . SER A 1 263 ? 37.354 2.598 -61.280 1.00 69.81 263 SER A N 1
ATOM 2040 C CA . SER A 1 263 ? 37.226 3.419 -62.493 1.00 69.81 263 SER A CA 1
ATOM 2041 C C . SER A 1 263 ? 35.899 4.186 -62.537 1.00 69.81 263 SER A C 1
ATOM 2043 O O . SER A 1 263 ? 35.866 5.388 -62.828 1.00 69.81 263 SER A O 1
ATOM 2045 N N . THR A 1 264 ? 34.798 3.523 -62.175 1.00 70.44 264 THR A N 1
ATOM 2046 C CA . THR A 1 264 ? 33.456 4.126 -62.170 1.00 70.44 264 THR A CA 1
ATOM 2047 C C . THR A 1 264 ? 33.321 5.202 -61.090 1.00 70.44 264 THR A C 1
ATOM 2049 O O . THR A 1 264 ? 32.754 6.268 -61.348 1.00 70.44 264 THR A O 1
ATOM 2052 N N . LEU A 1 265 ? 33.902 4.973 -59.908 1.00 70.12 265 LEU A N 1
ATOM 2053 C CA . LEU A 1 265 ? 33.937 5.951 -58.816 1.00 70.12 265 LEU A CA 1
ATOM 2054 C C . LEU A 1 265 ? 34.772 7.190 -59.180 1.00 70.12 265 LEU A C 1
ATOM 2056 O O . LEU A 1 265 ? 34.345 8.314 -58.909 1.00 70.12 265 LEU A O 1
ATOM 2060 N N . LYS A 1 266 ? 35.907 7.003 -59.871 1.00 66.69 266 LYS A N 1
ATOM 2061 C CA . LYS A 1 266 ? 36.742 8.106 -60.382 1.00 66.69 266 LYS A CA 1
ATOM 2062 C C . LYS A 1 266 ? 36.047 8.908 -61.491 1.00 66.69 266 LYS A C 1
ATOM 2064 O O . LYS A 1 266 ? 36.142 10.131 -61.491 1.00 66.69 266 LYS A O 1
ATOM 2069 N N . LYS A 1 267 ? 35.311 8.258 -62.405 1.00 65.81 267 LYS A N 1
ATOM 2070 C CA . LYS A 1 267 ? 34.575 8.935 -63.497 1.00 65.81 267 LYS A CA 1
ATOM 2071 C C . LYS A 1 267 ? 33.341 9.711 -63.034 1.00 65.81 267 LYS A C 1
ATOM 2073 O O . LYS A 1 267 ? 32.987 10.700 -63.665 1.00 65.81 267 LYS A O 1
ATOM 2078 N N . ARG A 1 268 ? 32.666 9.267 -61.967 1.00 66.12 268 ARG A N 1
ATOM 2079 C CA . ARG A 1 268 ? 31.417 9.886 -61.479 1.00 66.12 268 ARG A CA 1
ATOM 2080 C C . ARG A 1 268 ? 31.622 10.947 -60.394 1.00 66.12 268 ARG A C 1
ATOM 2082 O O . ARG A 1 268 ? 30.639 11.460 -59.874 1.00 66.12 268 ARG A O 1
ATOM 2089 N N . ASN A 1 269 ? 32.872 11.287 -60.066 1.00 56.12 269 ASN A N 1
ATOM 2090 C CA . ASN A 1 269 ? 33.225 12.265 -59.029 1.00 56.12 269 ASN A CA 1
ATOM 2091 C C . ASN A 1 269 ? 32.552 11.975 -57.668 1.00 56.12 269 ASN A C 1
ATOM 2093 O O . ASN A 1 269 ? 32.244 12.878 -56.892 1.00 56.12 269 ASN A O 1
ATOM 2097 N N . ILE A 1 270 ? 32.304 10.693 -57.380 1.00 57.09 270 ILE A N 1
ATOM 2098 C CA . ILE A 1 270 ? 31.730 10.254 -56.109 1.00 57.09 270 ILE A CA 1
ATOM 2099 C C . ILE A 1 270 ? 32.895 10.162 -55.122 1.00 57.09 270 ILE A C 1
ATOM 2101 O O . ILE A 1 270 ? 33.792 9.333 -55.272 1.00 57.09 270 ILE A O 1
ATOM 2105 N N . CYS A 1 271 ? 32.918 11.076 -54.151 1.00 51.47 271 CYS A N 1
ATOM 2106 C CA . CYS A 1 271 ? 34.025 11.259 -53.217 1.00 51.47 271 CYS A CA 1
ATOM 2107 C C . CYS A 1 271 ? 34.475 9.957 -52.533 1.00 51.47 271 CYS A C 1
ATOM 2109 O O . CYS A 1 271 ? 33.707 9.247 -51.883 1.00 51.47 271 CYS A O 1
ATOM 2111 N N . ARG A 1 272 ? 35.786 9.717 -52.621 1.00 51.62 272 ARG A N 1
ATOM 2112 C CA . ARG A 1 272 ? 36.567 8.606 -52.063 1.00 51.62 272 ARG A CA 1
ATOM 2113 C C . ARG A 1 272 ? 36.651 8.678 -50.529 1.00 51.62 272 ARG A C 1
ATOM 2115 O O . ARG A 1 272 ? 37.729 8.894 -49.989 1.00 51.62 272 ARG A O 1
ATOM 2122 N N . LYS A 1 273 ? 35.530 8.546 -49.811 1.00 47.69 273 LYS A N 1
ATOM 2123 C CA . LYS A 1 273 ? 35.528 8.537 -48.330 1.00 47.69 273 LYS A CA 1
ATOM 2124 C C . LYS A 1 273 ? 35.277 7.165 -47.693 1.00 47.69 273 LYS A C 1
ATOM 2126 O O . LYS A 1 273 ? 35.248 7.078 -46.474 1.00 47.69 273 LYS A O 1
ATOM 2131 N N . LEU A 1 274 ? 35.152 6.101 -48.490 1.00 47.59 274 LEU A N 1
ATOM 2132 C CA . LEU A 1 274 ? 34.853 4.742 -48.005 1.00 47.59 274 LEU A CA 1
ATOM 2133 C C . LEU A 1 274 ? 36.011 3.730 -48.109 1.00 47.59 274 LEU A C 1
ATOM 2135 O O . LEU A 1 274 ? 35.806 2.558 -47.830 1.00 47.59 274 LEU A O 1
ATOM 2139 N N . LEU A 1 275 ? 37.232 4.150 -48.456 1.00 43.78 275 LEU A N 1
ATOM 2140 C CA . LEU A 1 275 ? 38.394 3.245 -48.528 1.00 43.78 275 LEU A CA 1
ATOM 2141 C C . LEU A 1 275 ? 39.662 3.882 -47.944 1.00 43.78 275 LEU A C 1
ATOM 2143 O O . LEU A 1 275 ? 40.649 4.089 -48.644 1.00 43.78 275 LEU A O 1
ATOM 2147 N N . LEU A 1 276 ? 39.629 4.200 -46.649 1.00 37.69 276 LEU A N 1
ATOM 2148 C CA . LEU A 1 276 ? 40.838 4.417 -45.852 1.00 37.69 276 LEU A CA 1
ATOM 2149 C C . LEU A 1 276 ? 40.678 3.746 -44.484 1.00 37.69 276 LEU A C 1
ATOM 2151 O O . LEU A 1 276 ? 40.357 4.392 -43.492 1.00 37.69 276 LEU A O 1
ATOM 2155 N N . GLN A 1 277 ? 40.933 2.442 -44.456 1.00 35.31 277 GLN A N 1
ATOM 2156 C CA . GLN A 1 277 ? 41.584 1.788 -43.325 1.00 35.31 277 GLN A CA 1
ATOM 2157 C C . GLN A 1 277 ? 42.734 0.959 -43.908 1.00 35.31 277 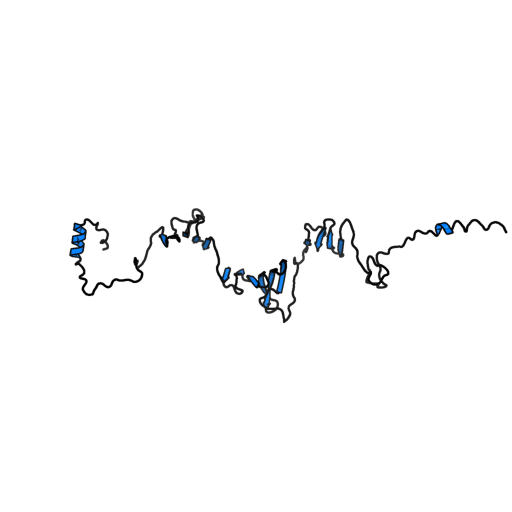GLN A C 1
ATOM 2159 O O . GLN A 1 277 ? 42.518 -0.055 -44.568 1.00 35.31 277 GLN A O 1
ATOM 2164 N N . LYS A 1 278 ? 43.950 1.486 -43.757 1.00 38.22 278 LYS A N 1
ATOM 2165 C CA . LYS A 1 278 ? 45.083 0.643 -43.382 1.00 38.22 278 LYS A CA 1
ATOM 2166 C C . LYS A 1 278 ? 45.011 0.459 -41.874 1.00 38.22 278 LYS A C 1
ATOM 2168 O O . LYS A 1 278 ? 44.555 1.428 -41.222 1.00 38.22 278 LYS A O 1
#

pLDDT: mean 79.38, std 17.71, range [35.31, 98.69]

Radius of gyration: 44.24 Å; chains: 1; bounding box: 115×48×143 Å

Sequence (278 aa):
MKKALSVLGLVICELLFSQDIPFNKLYGNGDPINFYLGHYPVSGSDGLDINWYGGVRLRTSTGVGFQLTEIGNVGIGTSTPKTKFDVNFGNEEKAIRFFQPFAAQNPINTLVSSLMFTWYNNHADMGIIRGDSDNIIGLGFRFNGEEKVRFIPNGNVGIGTNTPQYKLDVVGDAQFQDIISGGTNSWIFHTPDGGGKLMHLAPKNVANNDWDWSKALIINGDNGNALLNGKFEAKEVKVTLTPTADFVFENEYNLPKLEDVESTLKKRNICRKLLLQK

Foldseek 3Di:
DDPDPDPPVVVVVCVPPPPPVVPPQWDQVPPPPDTAGQADPDPPRRDDDDDDCFWDFDADPVGTQWIAGNVQAIEGPDPDGPDNDYYDPDPDDPDPDFDDDDDPPDDAQFFGGWDWDDDVQKIWTWGFGHHPDRDTQWIFIDINRDTAWIAGPVCAIEGVDSDAPDNYHYDDDDDDQKDWPDDPWIWIFHQDPPPFRKTKIFTADPVVRHTPSLQIWMAGPVPRDIDGNDDDDDPDDDDDPDPPDDPDDDPPNDDDDPVVVVVVCVVVVPDPPPDDDD

Secondary structure (DSSP, 8-state):
----SSSHHHHTTTT---------SEE-TT-SS--EES--SSTT--------TTEEEEEETTEEEEEEETTS-EEES-SS-SSSEEE--TTS-----------TTSPTTSEEEEEEEEETTEEEEEEEEE-STT-EEEEEEEETTEEEEEE-TTS-EEES-SS-SSSEEESS----SEEEE-STT-EEEE--SSSS-EEEEEEEETTTTEE-GGG-EEEETTT--EEESS----S-----SSSS------TT--PPPHHHHHHHHHHTT----S----